Protein AF-A0A961AGK1-F1 (afdb_monomer)

Sequence (236 aa):
MRIVTWTGLSGCRSIIAAWLLCGVAMQAQAAWVVDEARALPAEMEEQFEQELQALRDDTGIGLWVRALTFSDPGSNVRQTTLKARRQLSLDPLAALILVDRSSENIGVSYAPGVWQRYLPADLMRVGNEARRQAQEAGDDLPTRVRTAVTVMDRGLRQLEADRAASAGAPTAPELKIAGILALLLAAVALAGWWAARRWKGNPQHAVMRYFFPDAEVSHRLGAPFGGGVIVESADT

Mean predicted aligned error: 16.2 Å

Solvent-accessible surface area (backbone atoms only — not comparable to full-atom values): 14182 Å² total; per-residue (Å²): 137,82,87,83,76,85,85,82,85,82,76,81,68,61,62,65,56,53,65,72,67,70,73,72,80,76,70,78,73,71,71,44,61,44,66,72,44,73,66,67,54,70,72,55,51,55,51,45,46,54,54,36,49,52,45,20,73,75,66,63,38,43,52,33,40,36,36,31,51,66,73,66,88,93,60,54,55,59,57,53,25,45,53,49,37,61,71,72,44,86,56,48,37,29,35,28,41,29,39,34,70,72,42,88,57,60,20,68,31,72,25,70,46,40,58,72,73,42,60,67,69,57,56,50,48,34,47,51,49,16,39,50,52,21,48,72,55,49,89,49,61,54,57,17,51,51,42,26,49,55,41,38,52,54,40,52,52,48,54,48,52,52,46,60,63,69,67,48,79,79,46,75,69,55,51,50,52,52,49,51,51,51,50,50,52,49,50,51,51,50,51,51,51,51,50,53,57,59,63,69,69,58,74,79,80,74,64,79,80,73,92,64,79,92,70,85,73,79,82,75,91,81,78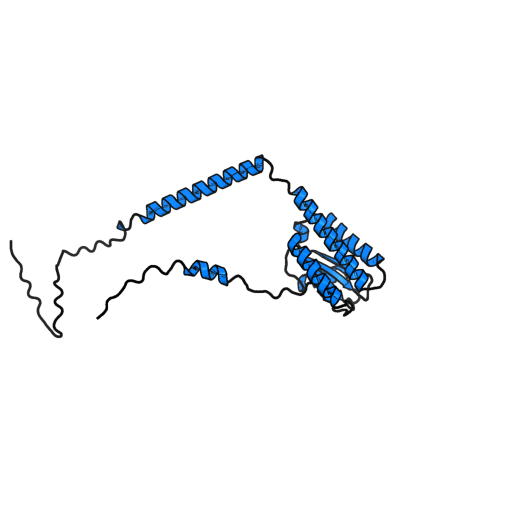,88,83,84,88,84,86,83,84,80,80,83,87,128

Secondary structure (DSSP, 8-state):
----------SSSHHHHHHHHSS-----PPPSEEESS--S-HHHHHHHHHHHHHHHHHHS-EEEEEEES-PPTT--HHHHHHHHHHHH---TTEEEEEEESSSS-EEEEE-HHHHHHS-HHHHHHHHHHHHHHHHHT-S-HHHHHHHHHHHHHHHHHHHHHHHHHHT-SPPHHHHHHHHHHHHHHHHHHHHHHHHHHHHTT-GGGS------------------S-----------

Foldseek 3Di:
DDPDDDPDDDPPPVVVVVVVPVPDPPPPQQQLEAEPLPQADPVLSVVCSVLQVVLCVLQVAREHEYEAADDDPPDDLQVVQQVVQVVNDPDQRYKYWYHYLVDLFIYIDGHPNVCVLAPPVLVCVLQVVLSVQLSVQPNRRNSSRVSSSVSNSVSSSVRSVVSVVVVDDQDPVSVVVVVVVVVVVVVVVVVVVVVVVVVVPCPPVPPPPDPDPPDPPPDDDDDPDDDDDDDDDDDD

Nearest PDB structures (foldseek):
  3ptj-assembly1_A  TM=7.500E-01  e=2.264E-07  Arabidopsis thaliana
  8c7i-assembly1_A-2  TM=7.877E-01  e=9.303E-07  Aequorea victoria
  3pw9-assembly1_A  TM=7.601E-01  e=9.893E-07  Arabidopsis thaliana
  9dm1-assembly1_V  TM=7.274E-01  e=8.776E-05  Mycolicibacterium smegmatis MC2 155
  6hwh-assembly2_O  TM=7.709E-01  e=5.544E-04  Mycolicibacterium smegmatis MC2 155

Structure (mmCIF, N/CA/C/O backbone):
data_AF-A0A961AGK1-F1
#
_entry.id   AF-A0A961AGK1-F1
#
loop_
_atom_site.group_PDB
_atom_site.id
_atom_site.type_symbol
_atom_site.label_atom_id
_atom_site.label_alt_id
_atom_site.label_comp_id
_atom_site.label_asym_id
_atom_site.label_entity_id
_atom_site.label_seq_id
_atom_site.pdbx_PDB_ins_code
_atom_site.Cartn_x
_atom_site.Cartn_y
_atom_site.Cartn_z
_atom_site.occupancy
_atom_site.B_iso_or_equiv
_atom_site.auth_seq_id
_atom_site.auth_comp_id
_atom_site.auth_asym_id
_atom_site.auth_atom_id
_atom_site.pdbx_PDB_model_num
ATOM 1 N N . MET A 1 1 ? 22.350 -67.722 -21.049 1.00 35.69 1 MET A N 1
ATOM 2 C CA . MET A 1 1 ? 23.521 -66.821 -20.962 1.00 35.69 1 MET A CA 1
ATOM 3 C C . MET A 1 1 ? 23.309 -65.693 -21.972 1.00 35.69 1 MET A C 1
ATOM 5 O O . MET A 1 1 ? 23.403 -65.925 -23.162 1.00 35.69 1 MET A O 1
ATOM 9 N N . ARG A 1 2 ? 22.581 -64.657 -21.536 1.00 31.42 2 ARG A N 1
ATOM 10 C CA . ARG A 1 2 ? 23.014 -63.246 -21.441 1.00 31.42 2 ARG A CA 1
ATOM 11 C C . ARG A 1 2 ? 23.272 -62.558 -22.789 1.00 31.42 2 ARG A C 1
ATOM 13 O O . ARG A 1 2 ? 24.408 -62.379 -23.201 1.00 31.42 2 ARG A O 1
ATOM 20 N N . ILE A 1 3 ? 22.181 -62.081 -23.386 1.00 35.88 3 ILE A N 1
ATOM 21 C CA . ILE A 1 3 ? 22.194 -60.919 -24.276 1.00 35.88 3 ILE A CA 1
ATOM 22 C C . ILE A 1 3 ? 22.171 -59.697 -23.350 1.00 35.88 3 ILE A C 1
ATOM 24 O O . ILE A 1 3 ? 21.169 -59.429 -22.691 1.00 35.88 3 ILE A O 1
ATOM 28 N N . VAL A 1 4 ? 23.314 -59.028 -23.216 1.00 36.97 4 VAL A N 1
ATOM 29 C CA . VAL A 1 4 ? 23.449 -57.770 -22.472 1.00 36.97 4 VAL A CA 1
ATOM 30 C C . VAL A 1 4 ? 23.194 -56.639 -23.459 1.00 36.97 4 VAL A C 1
ATOM 32 O O . VAL A 1 4 ? 24.056 -56.283 -24.258 1.00 36.97 4 VAL A O 1
ATOM 35 N N . THR A 1 5 ? 21.981 -56.098 -23.431 1.00 44.38 5 THR A N 1
ATOM 36 C CA . THR A 1 5 ? 21.629 -54.854 -24.115 1.00 44.38 5 THR A CA 1
ATOM 37 C C . THR A 1 5 ? 22.223 -53.678 -23.346 1.00 44.38 5 THR A C 1
ATOM 39 O O . THR A 1 5 ? 21.900 -53.468 -22.177 1.00 44.38 5 THR A O 1
ATOM 42 N N . TRP A 1 6 ? 23.083 -52.904 -24.004 1.00 36.44 6 TRP A N 1
ATOM 43 C CA . TRP A 1 6 ? 23.606 -51.639 -23.496 1.00 36.44 6 TRP A CA 1
ATOM 44 C C . TRP A 1 6 ? 22.481 -50.599 -23.401 1.00 36.44 6 TRP A C 1
ATOM 46 O O . TRP A 1 6 ? 22.107 -49.962 -24.383 1.00 36.44 6 TRP A O 1
ATOM 56 N N . THR A 1 7 ? 21.937 -50.411 -22.202 1.00 40.78 7 THR A N 1
ATOM 57 C CA . THR A 1 7 ? 21.134 -49.239 -21.842 1.00 40.78 7 THR A CA 1
ATOM 58 C C . THR A 1 7 ? 22.077 -48.081 -21.536 1.00 40.78 7 THR A C 1
ATOM 60 O O . THR A 1 7 ? 22.701 -48.050 -20.477 1.00 40.78 7 THR A O 1
ATOM 63 N N . GLY A 1 8 ? 22.200 -47.129 -22.456 1.00 48.41 8 GLY A N 1
ATOM 64 C CA . GLY A 1 8 ? 23.113 -45.998 -22.302 1.00 48.41 8 GLY A CA 1
ATOM 65 C C . GLY A 1 8 ? 22.596 -44.724 -22.950 1.00 48.41 8 GLY A C 1
ATOM 66 O O . GLY A 1 8 ? 23.310 -44.138 -23.749 1.00 48.41 8 GLY A O 1
ATOM 67 N N . LEU A 1 9 ? 21.357 -44.309 -22.659 1.00 46.25 9 LEU A N 1
ATOM 68 C CA . LEU A 1 9 ? 20.834 -42.994 -23.069 1.00 46.25 9 LEU A CA 1
ATOM 69 C C . LEU A 1 9 ? 19.574 -42.596 -22.276 1.00 46.25 9 LEU A C 1
ATOM 71 O O . LEU A 1 9 ? 18.547 -42.236 -22.837 1.00 46.25 9 LEU A O 1
ATOM 75 N N . SER A 1 10 ? 19.658 -42.632 -20.944 1.00 46.66 10 SER A N 1
ATOM 76 C CA . SER A 1 10 ? 18.550 -42.211 -20.061 1.00 46.66 10 SER A CA 1
ATOM 77 C C . SER A 1 10 ? 18.988 -41.236 -18.961 1.00 46.66 10 SER A C 1
ATOM 79 O O . SER A 1 10 ? 18.356 -41.163 -17.916 1.00 46.66 10 SER A O 1
ATOM 81 N N . GLY A 1 11 ? 20.082 -40.492 -19.167 1.00 44.12 11 GLY A N 1
ATOM 82 C CA . GLY A 1 11 ? 20.649 -39.598 -18.142 1.00 44.12 11 GLY A CA 1
ATOM 83 C C . GLY A 1 11 ? 20.236 -38.123 -18.228 1.00 44.12 11 GLY A C 1
ATOM 84 O O . GLY A 1 11 ? 20.262 -37.429 -17.220 1.00 44.12 11 GLY A O 1
ATOM 85 N N . CYS A 1 12 ? 19.826 -37.619 -19.399 1.00 42.53 12 CYS A N 1
ATOM 86 C CA . CYS A 1 12 ? 19.637 -36.168 -19.598 1.00 42.53 12 CYS A CA 1
ATOM 87 C C . CYS A 1 12 ? 18.182 -35.677 -19.557 1.00 42.53 12 CYS A C 1
ATOM 89 O O . CYS A 1 12 ? 17.953 -34.474 -19.642 1.00 42.53 12 CYS A O 1
ATOM 91 N N . ARG A 1 13 ? 17.188 -36.564 -19.423 1.00 41.44 13 ARG A N 1
ATOM 92 C CA . ARG A 1 13 ? 15.772 -36.156 -19.321 1.00 41.44 13 ARG A CA 1
ATOM 93 C C . ARG A 1 13 ? 15.287 -35.973 -17.880 1.00 41.44 13 ARG A C 1
ATOM 95 O O . ARG A 1 13 ? 14.316 -35.258 -17.663 1.00 41.44 13 ARG A O 1
ATOM 102 N N . SER A 1 14 ? 15.992 -36.536 -16.900 1.00 44.62 14 SER A N 1
ATOM 103 C CA . SER A 1 14 ? 15.546 -36.535 -15.499 1.00 44.62 14 SER A CA 1
ATOM 104 C C . SER A 1 14 ? 15.915 -35.270 -14.716 1.00 44.62 14 SER A C 1
ATOM 106 O O . SER A 1 14 ? 15.330 -35.021 -13.670 1.00 44.62 14 SER A O 1
ATOM 108 N N . ILE A 1 15 ? 16.837 -34.436 -15.215 1.00 49.06 15 ILE A N 1
ATOM 109 C CA . ILE A 1 15 ? 17.219 -33.190 -14.524 1.00 49.06 15 ILE A CA 1
ATOM 110 C C . ILE A 1 15 ? 16.186 -32.081 -14.779 1.00 49.06 15 ILE A C 1
ATOM 112 O O . ILE A 1 15 ? 15.891 -31.302 -13.880 1.00 49.06 15 ILE A O 1
ATOM 116 N N . ILE A 1 16 ? 15.558 -32.045 -15.961 1.00 50.09 16 ILE A N 1
ATOM 117 C CA . ILE A 1 16 ? 14.545 -31.023 -16.285 1.00 50.09 16 ILE A CA 1
ATOM 118 C C . ILE A 1 16 ? 13.234 -31.287 -15.520 1.00 50.09 16 ILE A C 1
ATOM 120 O O . ILE A 1 16 ? 12.591 -30.349 -15.058 1.00 50.09 16 ILE A O 1
ATOM 124 N N . ALA A 1 17 ? 12.872 -32.556 -15.297 1.00 45.03 17 ALA A N 1
ATOM 125 C CA . ALA A 1 17 ? 11.685 -32.912 -14.514 1.00 45.03 17 ALA A CA 1
ATOM 126 C C . ALA A 1 17 ? 11.838 -32.607 -13.009 1.00 45.03 17 ALA A C 1
ATOM 128 O O . ALA A 1 17 ? 10.856 -32.263 -12.355 1.00 45.03 17 ALA A O 1
ATOM 129 N N . ALA A 1 18 ? 13.059 -32.666 -12.464 1.00 44.88 18 ALA A N 1
ATOM 130 C CA . ALA A 1 18 ? 13.319 -32.337 -11.060 1.00 44.88 18 ALA A CA 1
ATOM 131 C C . ALA A 1 18 ? 13.193 -30.828 -10.764 1.00 44.88 18 ALA A C 1
ATOM 133 O O . ALA A 1 18 ? 12.766 -30.449 -9.676 1.00 44.88 18 ALA A O 1
ATOM 134 N N . TRP A 1 19 ? 13.484 -29.959 -11.740 1.00 49.50 19 TRP A N 1
ATOM 135 C CA . TRP A 1 19 ? 13.284 -28.510 -11.599 1.00 49.50 19 TRP A CA 1
ATOM 136 C C . TRP A 1 19 ? 11.812 -28.087 -11.679 1.00 49.50 19 TRP A C 1
ATOM 138 O O . TRP A 1 19 ? 11.437 -27.087 -11.075 1.00 49.50 19 TRP A O 1
ATOM 148 N N . LEU A 1 20 ? 10.963 -28.861 -12.361 1.00 47.50 20 LEU A N 1
ATOM 149 C CA . LEU A 1 20 ? 9.528 -28.574 -12.463 1.00 47.50 20 LEU A CA 1
ATOM 150 C C . LEU A 1 20 ? 8.722 -28.997 -11.221 1.00 47.50 20 LEU A C 1
ATOM 152 O O . LEU A 1 20 ? 7.610 -28.514 -11.043 1.00 47.50 20 LEU A O 1
ATOM 156 N N . LEU A 1 21 ? 9.268 -29.853 -10.347 1.00 44.06 21 LEU A N 1
ATOM 157 C CA . LEU A 1 21 ? 8.554 -30.378 -9.169 1.00 44.06 21 LEU A CA 1
ATOM 158 C C . LEU A 1 21 ? 9.030 -29.815 -7.816 1.00 44.06 21 LEU A C 1
ATOM 160 O O . LEU A 1 21 ? 8.317 -29.958 -6.829 1.00 44.06 21 LEU A O 1
ATOM 164 N N . CYS A 1 22 ? 10.172 -29.120 -7.750 1.00 38.78 22 CYS A N 1
ATOM 165 C CA . CYS A 1 22 ? 10.640 -28.461 -6.515 1.00 38.78 22 CYS A CA 1
ATOM 166 C C . CYS A 1 22 ? 10.042 -27.057 -6.270 1.00 38.78 22 CYS A C 1
ATOM 168 O O . CYS A 1 22 ? 10.399 -26.403 -5.294 1.00 38.78 22 CYS A O 1
ATOM 170 N N . GLY A 1 23 ? 9.156 -26.567 -7.143 1.00 45.75 23 GLY A N 1
ATOM 171 C CA . GLY A 1 23 ? 8.719 -25.165 -7.154 1.00 45.75 23 GLY A CA 1
ATOM 172 C C . GLY A 1 23 ? 7.429 -24.826 -6.405 1.00 45.75 23 GLY A C 1
ATOM 173 O O . GLY A 1 23 ? 7.029 -23.669 -6.437 1.00 45.75 23 GLY A O 1
ATOM 174 N N . VAL A 1 24 ? 6.759 -25.780 -5.751 1.00 44.84 24 VAL A N 1
ATOM 175 C CA . VAL A 1 24 ? 5.506 -25.498 -5.025 1.00 44.84 24 VAL A CA 1
ATOM 176 C C . VAL A 1 24 ? 5.649 -25.905 -3.563 1.00 44.84 24 VAL A C 1
ATOM 178 O O . VAL A 1 24 ? 4.910 -26.728 -3.032 1.00 44.84 24 VAL A O 1
ATOM 181 N N . ALA A 1 25 ? 6.617 -25.297 -2.877 1.00 41.56 25 ALA A N 1
ATOM 182 C CA . ALA A 1 25 ? 6.433 -25.048 -1.456 1.00 41.56 25 ALA A CA 1
ATOM 183 C C . ALA A 1 25 ? 5.317 -24.004 -1.360 1.00 41.56 25 ALA A C 1
ATOM 185 O O . ALA A 1 25 ? 5.563 -22.802 -1.433 1.00 41.56 25 ALA A O 1
ATOM 186 N N . MET A 1 26 ? 4.078 -24.484 -1.292 1.00 40.34 26 MET A N 1
ATOM 187 C CA . MET A 1 26 ? 2.897 -23.682 -1.010 1.00 40.34 26 MET A CA 1
ATOM 188 C C . MET A 1 26 ? 3.058 -23.183 0.430 1.00 40.34 26 MET A C 1
ATOM 190 O O . MET A 1 26 ? 2.564 -23.788 1.378 1.00 40.34 26 MET A O 1
ATOM 194 N N . GLN A 1 27 ? 3.867 -22.136 0.617 1.00 43.34 27 GLN A N 1
ATOM 195 C CA . GLN A 1 27 ? 3.838 -21.352 1.840 1.00 43.34 27 GLN A CA 1
ATOM 196 C C . GLN A 1 27 ? 2.390 -20.912 1.982 1.00 43.34 27 GLN A C 1
ATOM 198 O O . GLN A 1 27 ? 1.892 -20.176 1.131 1.00 43.34 27 GLN A O 1
ATOM 203 N N . ALA A 1 28 ? 1.710 -21.423 3.010 1.00 45.41 28 ALA A N 1
ATOM 204 C CA . ALA A 1 28 ? 0.408 -20.920 3.401 1.00 45.41 28 ALA A CA 1
ATOM 205 C C . ALA A 1 28 ? 0.556 -19.402 3.531 1.00 45.41 28 ALA A C 1
ATOM 207 O O . ALA A 1 28 ? 1.307 -18.914 4.379 1.00 45.41 28 ALA A O 1
ATOM 208 N N . GLN A 1 29 ? -0.051 -18.672 2.597 1.00 55.97 29 GLN A N 1
ATOM 209 C CA . GLN A 1 29 ? -0.024 -17.223 2.597 1.00 55.97 29 GLN A CA 1
ATOM 210 C C . GLN A 1 29 ? -0.659 -16.794 3.918 1.00 55.97 29 GLN A C 1
ATOM 212 O O . GLN A 1 29 ? -1.769 -17.221 4.229 1.00 55.97 29 GLN A O 1
ATOM 217 N N . ALA A 1 30 ? 0.068 -16.033 4.737 1.00 65.94 30 ALA A N 1
ATOM 218 C CA . ALA A 1 30 ? -0.529 -15.448 5.927 1.00 65.94 30 ALA A CA 1
ATOM 219 C C . ALA A 1 30 ? -1.735 -14.607 5.487 1.00 65.94 30 ALA A C 1
ATOM 221 O O . ALA A 1 30 ? -1.617 -13.867 4.506 1.00 65.94 30 ALA A O 1
ATOM 222 N N . ALA A 1 31 ? -2.864 -14.748 6.187 1.00 82.25 31 ALA A N 1
ATOM 223 C CA . ALA A 1 31 ? -4.086 -14.014 5.880 1.00 82.25 31 ALA A CA 1
ATOM 224 C C . ALA A 1 31 ? -3.789 -12.512 5.750 1.00 82.25 31 ALA A C 1
ATOM 226 O O . ALA A 1 31 ? -3.038 -11.936 6.549 1.00 82.25 31 ALA A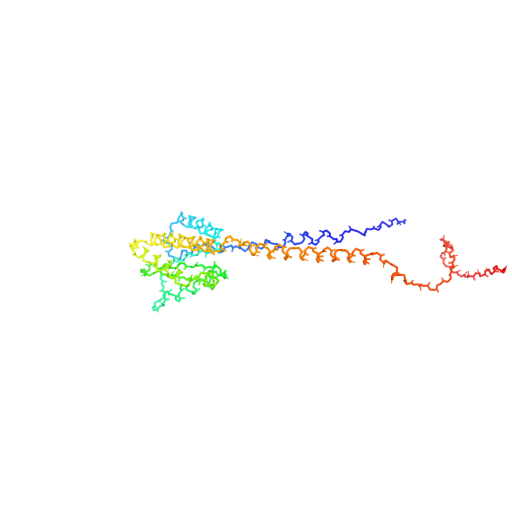 O 1
ATOM 227 N N . TRP A 1 32 ? -4.351 -11.886 4.715 1.00 88.25 32 TRP A N 1
ATOM 228 C CA . TRP A 1 32 ? -4.154 -10.462 4.438 1.00 88.25 32 TRP A CA 1
ATOM 229 C C . TRP A 1 32 ? -4.765 -9.581 5.531 1.00 88.25 32 TRP A C 1
ATOM 231 O O . TRP A 1 32 ? -4.269 -8.484 5.798 1.00 88.25 32 TRP A O 1
ATOM 241 N N . VAL A 1 33 ? -5.800 -10.093 6.198 1.00 92.12 33 VAL A N 1
ATOM 242 C CA . VAL A 1 33 ? -6.519 -9.435 7.286 1.00 92.12 33 VAL A CA 1
ATOM 243 C C . VAL A 1 33 ? -6.326 -10.221 8.578 1.00 92.12 33 VAL A C 1
ATOM 245 O O . VAL A 1 33 ? -6.468 -11.440 8.615 1.00 92.12 33 VAL A O 1
ATOM 248 N N . VAL A 1 34 ? -5.996 -9.511 9.653 1.00 92.25 34 VAL A N 1
ATOM 249 C CA . VAL A 1 34 ? -5.909 -10.058 11.008 1.00 92.25 34 VAL A CA 1
ATOM 250 C C . VAL A 1 34 ? -6.770 -9.202 11.928 1.00 92.25 34 VAL A C 1
ATOM 252 O O . VAL A 1 34 ? -6.352 -8.119 12.350 1.00 92.25 34 VAL A O 1
ATOM 255 N N . ASP A 1 35 ? -7.975 -9.680 12.232 1.00 92.06 35 ASP A N 1
ATOM 256 C CA . ASP A 1 35 ? -8.898 -9.013 13.149 1.00 92.06 35 ASP A CA 1
ATOM 257 C C . ASP A 1 35 ? -8.815 -9.584 14.572 1.00 92.06 35 ASP A C 1
ATOM 259 O O . ASP A 1 35 ? -9.498 -10.536 14.951 1.00 92.06 35 ASP A O 1
ATOM 263 N N . GLU A 1 36 ? -7.971 -8.974 15.403 1.00 90.50 36 GLU A N 1
ATOM 264 C CA . GLU A 1 36 ? -7.917 -9.285 16.836 1.00 90.50 36 GLU A CA 1
ATOM 265 C C . GLU A 1 36 ? -9.057 -8.610 17.610 1.00 90.50 36 GLU A C 1
ATOM 267 O O . GLU A 1 36 ? -9.431 -9.086 18.686 1.00 90.50 36 GLU A O 1
ATOM 272 N N . ALA A 1 37 ? -9.635 -7.538 17.058 1.00 87.50 37 ALA A N 1
ATOM 273 C CA . ALA A 1 37 ? -10.752 -6.810 17.652 1.00 87.50 37 ALA A CA 1
ATOM 274 C C . ALA A 1 37 ? -12.093 -7.547 17.520 1.00 87.50 37 ALA A C 1
ATOM 276 O O . ALA A 1 37 ? -13.030 -7.207 18.255 1.00 87.50 37 ALA A O 1
ATOM 277 N N . ARG A 1 38 ? -12.177 -8.537 16.617 1.00 89.69 38 ARG A N 1
ATOM 278 C CA . ARG A 1 38 ? -13.404 -9.263 16.239 1.00 89.69 38 ARG A CA 1
ATOM 279 C C . ARG A 1 38 ? -14.552 -8.304 15.936 1.00 89.69 38 ARG A C 1
ATOM 281 O O . ARG A 1 38 ? -15.677 -8.479 16.409 1.00 89.69 38 ARG A O 1
ATOM 288 N N . ALA A 1 39 ? -14.217 -7.230 15.241 1.00 87.81 39 ALA A N 1
ATOM 289 C CA . ALA A 1 39 ? -15.120 -6.146 14.904 1.00 87.81 39 ALA A CA 1
ATOM 290 C C . ALA A 1 39 ? -15.476 -6.135 13.416 1.00 87.81 39 ALA A C 1
ATOM 292 O O . ALA A 1 39 ? -16.470 -5.512 13.049 1.00 87.81 39 ALA A O 1
ATOM 293 N N . LEU A 1 40 ? -14.690 -6.804 12.571 1.00 90.38 40 LEU A N 1
ATOM 294 C CA . LEU A 1 40 ? -14.946 -6.928 11.148 1.00 90.38 40 LEU A CA 1
ATOM 295 C C . LEU A 1 40 ? -15.920 -8.092 10.901 1.00 90.38 40 LEU A C 1
ATOM 297 O O . LEU A 1 40 ? -15.723 -9.192 11.420 1.00 90.38 40 LEU A O 1
ATOM 301 N N . PRO A 1 41 ? -16.999 -7.878 10.131 1.00 92.38 41 PRO A N 1
ATOM 302 C CA . PRO A 1 41 ? -17.856 -8.973 9.703 1.00 92.38 41 PRO A CA 1
ATOM 303 C C . PRO A 1 41 ? -17.112 -9.860 8.695 1.00 92.38 41 PRO A C 1
ATOM 305 O O . PRO A 1 41 ? -16.362 -9.354 7.863 1.00 92.38 41 PRO A O 1
ATOM 308 N N . ALA A 1 42 ? -17.375 -11.169 8.717 1.00 90.69 42 ALA A N 1
ATOM 309 C CA . ALA A 1 42 ? -16.701 -12.144 7.849 1.00 90.69 42 ALA A CA 1
ATOM 310 C C . ALA A 1 42 ? -16.816 -11.806 6.347 1.00 90.69 42 ALA A C 1
ATOM 312 O O . ALA A 1 42 ? -15.862 -11.972 5.596 1.00 90.69 42 ALA A O 1
ATOM 313 N N . GLU A 1 43 ? -17.955 -11.252 5.920 1.00 92.12 43 GLU A N 1
ATOM 314 C CA . GLU A 1 43 ? -18.163 -10.790 4.539 1.00 92.12 43 GLU A CA 1
ATOM 315 C C . GLU A 1 43 ? -17.167 -9.693 4.128 1.00 92.12 43 GLU A C 1
ATOM 317 O O . GLU A 1 43 ? -16.745 -9.623 2.977 1.00 92.12 43 GLU A O 1
ATOM 322 N N . MET A 1 44 ? -16.779 -8.826 5.067 1.00 92.88 44 MET A N 1
ATOM 323 C CA . MET A 1 44 ? -15.803 -7.766 4.822 1.00 92.88 44 MET A CA 1
ATOM 324 C C . MET A 1 44 ? -14.377 -8.321 4.787 1.00 92.88 44 MET A C 1
ATOM 326 O O . MET A 1 44 ? -13.577 -7.855 3.980 1.00 92.88 44 MET A O 1
ATOM 330 N N . GLU A 1 45 ? -14.061 -9.313 5.622 1.00 92.19 45 GLU A N 1
ATOM 331 C CA . GLU A 1 45 ? -12.766 -10.001 5.570 1.00 92.19 45 GLU A CA 1
ATOM 332 C C . GLU A 1 45 ? -12.562 -10.682 4.213 1.00 92.19 45 GLU A C 1
ATOM 334 O O . GLU A 1 45 ? -11.531 -10.466 3.582 1.00 92.19 45 GLU A O 1
ATOM 339 N N . GLU A 1 46 ? -13.569 -11.403 3.710 1.00 91.44 46 GLU A N 1
ATOM 340 C CA . GLU A 1 46 ? -13.510 -12.054 2.395 1.00 91.44 46 GLU A CA 1
ATOM 341 C C . GLU A 1 46 ? -13.365 -11.035 1.252 1.00 91.44 46 GLU A C 1
ATOM 343 O O . GLU A 1 46 ? -12.544 -11.218 0.349 1.00 91.44 46 GLU A O 1
ATOM 348 N N . GLN A 1 47 ? -14.108 -9.921 1.307 1.00 92.88 47 GLN A N 1
ATOM 349 C CA . GLN A 1 47 ? -13.955 -8.826 0.341 1.00 92.88 47 GLN A CA 1
ATOM 350 C C . GLN A 1 47 ? -12.538 -8.252 0.363 1.00 92.88 47 GLN A C 1
ATOM 352 O O . GLN A 1 47 ? -11.940 -8.050 -0.694 1.00 92.88 47 GLN A O 1
ATOM 357 N N . PHE A 1 48 ? -11.979 -8.013 1.549 1.00 94.19 48 PHE A N 1
ATOM 358 C CA . PHE A 1 48 ? -10.617 -7.511 1.668 1.00 94.19 48 PHE A CA 1
ATOM 359 C C . PHE A 1 48 ? -9.588 -8.514 1.175 1.00 94.19 48 PHE A C 1
ATOM 361 O O . PHE A 1 48 ? -8.649 -8.108 0.502 1.00 94.19 48 PHE A O 1
ATOM 368 N N . GLU A 1 49 ? -9.739 -9.807 1.444 1.00 92.88 49 GLU A N 1
ATOM 369 C CA . GLU A 1 49 ? -8.809 -10.799 0.904 1.00 92.88 49 GLU A CA 1
ATOM 370 C C . GLU A 1 49 ? -8.754 -10.747 -0.627 1.00 92.88 49 GLU A C 1
ATOM 372 O O . GLU A 1 49 ? -7.662 -10.752 -1.196 1.00 92.88 49 GLU A O 1
ATOM 377 N N . GLN A 1 50 ? -9.905 -10.607 -1.290 1.00 93.25 50 GLN A N 1
ATOM 378 C CA . GLN A 1 50 ? -9.974 -10.472 -2.748 1.00 93.25 50 GLN A CA 1
ATOM 379 C C . GLN A 1 50 ? -9.374 -9.147 -3.243 1.00 93.25 50 GLN A C 1
ATOM 381 O O . GLN A 1 50 ? -8.557 -9.148 -4.165 1.00 93.25 50 GLN A O 1
ATOM 386 N N . GLU A 1 51 ? -9.742 -8.018 -2.628 1.00 94.12 51 GLU A N 1
ATOM 387 C CA . GLU A 1 51 ? -9.246 -6.686 -3.006 1.00 94.12 51 GLU A CA 1
ATOM 388 C C . GLU A 1 51 ? -7.722 -6.568 -2.814 1.00 94.12 51 GLU A C 1
ATOM 390 O O . GLU A 1 51 ? -7.012 -6.073 -3.692 1.00 94.12 51 GLU A O 1
ATOM 395 N N . LEU A 1 52 ? -7.200 -7.061 -1.687 1.00 94.88 52 LEU A N 1
ATOM 396 C CA . LEU A 1 52 ? -5.778 -6.993 -1.338 1.00 94.88 52 LEU A CA 1
ATOM 397 C C . LEU A 1 52 ? -4.939 -7.955 -2.186 1.00 94.88 52 LEU A C 1
ATOM 399 O O . LEU A 1 52 ? -3.815 -7.614 -2.567 1.00 94.88 52 LEU A O 1
ATOM 403 N N . GLN A 1 53 ? -5.491 -9.120 -2.537 1.00 94.25 53 GLN A N 1
ATOM 404 C CA . GLN A 1 53 ? -4.864 -10.020 -3.499 1.00 94.25 53 GLN A CA 1
ATOM 405 C C . GLN A 1 53 ? -4.785 -9.368 -4.885 1.00 94.25 53 GLN A C 1
ATOM 407 O O . GLN A 1 53 ? -3.707 -9.337 -5.475 1.00 94.25 53 GLN A O 1
ATOM 412 N N . ALA A 1 54 ? -5.876 -8.767 -5.368 1.00 94.38 54 ALA A N 1
ATOM 413 C CA . ALA A 1 54 ? -5.884 -8.062 -6.650 1.00 94.38 54 ALA A CA 1
ATOM 414 C C . ALA A 1 54 ? -4.895 -6.884 -6.667 1.00 94.38 54 ALA A C 1
ATOM 416 O O . ALA A 1 54 ? -4.169 -6.688 -7.640 1.00 94.38 54 ALA A O 1
ATOM 417 N N . LEU A 1 55 ? -4.803 -6.117 -5.574 1.00 95.38 55 LEU A N 1
ATOM 418 C CA . LEU A 1 55 ? -3.798 -5.059 -5.430 1.00 95.38 55 LEU A CA 1
ATOM 419 C C . LEU A 1 55 ? -2.373 -5.604 -5.555 1.00 95.38 55 LEU A C 1
ATOM 421 O O . LEU A 1 55 ? -1.529 -4.982 -6.214 1.00 95.38 55 LEU A O 1
ATOM 425 N N . ARG A 1 56 ? -2.093 -6.752 -4.930 1.00 94.69 56 ARG A N 1
ATOM 426 C CA . ARG A 1 56 ? -0.786 -7.397 -5.041 1.00 94.69 56 ARG A CA 1
ATOM 427 C C . ARG A 1 56 ? -0.507 -7.842 -6.466 1.00 94.69 56 ARG A C 1
ATOM 429 O O . ARG A 1 56 ? 0.606 -7.623 -6.933 1.00 94.69 56 ARG A O 1
ATOM 436 N N . ASP A 1 57 ? -1.478 -8.439 -7.138 1.00 94.31 57 ASP A N 1
ATOM 437 C CA . ASP A 1 57 ? -1.301 -8.922 -8.505 1.00 94.31 57 ASP A CA 1
ATOM 438 C C . ASP A 1 57 ? -1.037 -7.754 -9.474 1.00 94.31 57 ASP A C 1
ATOM 440 O O . ASP A 1 57 ? -0.163 -7.853 -10.335 1.00 94.31 57 ASP A O 1
ATOM 444 N N . ASP A 1 58 ? -1.697 -6.611 -9.265 1.00 93.12 58 ASP A N 1
ATOM 445 C CA . ASP A 1 58 ? -1.559 -5.430 -10.123 1.00 93.12 58 ASP A CA 1
ATOM 446 C C . ASP A 1 58 ? -0.284 -4.613 -9.851 1.00 93.12 58 ASP A C 1
ATOM 448 O O . ASP A 1 58 ? 0.340 -4.093 -10.776 1.00 93.12 58 ASP A O 1
ATOM 452 N N . THR A 1 59 ? 0.115 -4.462 -8.583 1.00 94.12 59 THR A N 1
ATOM 453 C CA . THR A 1 59 ? 1.221 -3.558 -8.192 1.00 94.12 59 THR A CA 1
ATOM 454 C C . THR A 1 59 ? 2.485 -4.287 -7.730 1.00 94.12 59 THR A C 1
ATOM 456 O O . THR A 1 59 ? 3.575 -3.707 -7.648 1.00 94.12 59 THR A O 1
ATOM 459 N N . GLY A 1 60 ? 2.368 -5.568 -7.392 1.00 93.88 60 GLY A N 1
ATOM 460 C CA . GLY A 1 60 ? 3.389 -6.348 -6.698 1.00 93.88 60 GLY A CA 1
ATOM 461 C C . GLY A 1 60 ? 3.544 -6.001 -5.214 1.00 93.88 60 GLY A C 1
ATOM 462 O O . GLY A 1 60 ? 4.474 -6.505 -4.587 1.00 93.88 60 GLY A O 1
ATOM 463 N N . ILE A 1 61 ? 2.702 -5.128 -4.644 1.00 94.69 61 ILE A N 1
ATOM 464 C CA . ILE A 1 61 ? 2.750 -4.754 -3.223 1.00 94.69 61 ILE A CA 1
ATOM 465 C C . ILE A 1 61 ? 1.695 -5.544 -2.455 1.00 94.69 61 ILE A C 1
ATOM 467 O O . ILE A 1 61 ? 0.508 -5.429 -2.738 1.00 94.69 61 ILE A O 1
ATOM 471 N N . GLY A 1 62 ? 2.114 -6.285 -1.432 1.00 95.12 62 GLY A N 1
ATOM 472 C CA . GLY A 1 62 ? 1.177 -6.852 -0.468 1.00 95.12 62 GLY A CA 1
ATOM 473 C C . GLY A 1 62 ? 0.714 -5.784 0.523 1.00 95.12 62 GLY A C 1
ATOM 474 O O . GLY A 1 62 ? 1.544 -5.127 1.159 1.00 95.12 62 GLY A O 1
ATOM 475 N N . LEU A 1 63 ? -0.594 -5.605 0.674 1.00 96.12 63 LEU A N 1
ATOM 476 C CA . LEU A 1 63 ? -1.175 -4.751 1.706 1.00 96.12 63 LEU A CA 1
ATOM 477 C C . LEU A 1 63 ? -1.842 -5.638 2.757 1.00 96.12 63 LEU A C 1
ATOM 479 O O . LEU A 1 63 ? -2.721 -6.428 2.443 1.00 96.12 63 LEU A O 1
ATOM 483 N N . TRP A 1 64 ? -1.404 -5.502 4.004 1.00 95.25 64 TRP A N 1
ATOM 484 C CA . TRP A 1 64 ? -1.965 -6.202 5.152 1.00 95.25 64 TRP A CA 1
ATOM 485 C C . TRP A 1 64 ? -2.795 -5.249 6.006 1.00 95.25 64 TRP A C 1
ATOM 487 O O . TRP A 1 64 ? -2.484 -4.057 6.121 1.00 95.25 64 TRP A O 1
ATOM 497 N N . VAL A 1 65 ? -3.805 -5.796 6.672 1.00 95.00 65 VAL A N 1
ATOM 498 C CA . VAL A 1 65 ? -4.671 -5.080 7.608 1.00 95.00 65 VAL A CA 1
ATOM 499 C C . VAL A 1 65 ? -4.633 -5.789 8.951 1.00 95.00 65 VAL A C 1
ATOM 501 O O . VAL A 1 65 ? -4.825 -6.999 9.028 1.00 95.00 65 VAL A O 1
ATOM 504 N N . ARG A 1 66 ? -4.397 -5.037 10.026 1.00 94.31 66 ARG A N 1
ATOM 505 C CA . ARG A 1 66 ? -4.501 -5.546 11.394 1.00 94.31 66 ARG A CA 1
ATOM 506 C C . ARG A 1 66 ? -5.405 -4.649 12.224 1.00 94.31 66 ARG A C 1
ATOM 508 O O . ARG A 1 66 ? -5.086 -3.475 12.417 1.00 94.31 66 ARG A O 1
ATOM 515 N N . ALA A 1 67 ? -6.494 -5.209 12.733 1.00 92.94 67 ALA A N 1
ATOM 516 C CA . ALA A 1 67 ? -7.372 -4.542 13.685 1.00 92.94 67 ALA A CA 1
ATOM 517 C C . ALA A 1 67 ? -7.059 -5.044 15.100 1.00 92.94 67 ALA A C 1
ATOM 519 O O . ALA A 1 67 ? -7.065 -6.247 15.349 1.00 92.94 67 ALA A O 1
ATOM 520 N N . LEU A 1 68 ? -6.741 -4.131 16.018 1.00 91.19 68 LEU A N 1
ATOM 521 C CA . LEU A 1 68 ? -6.410 -4.430 17.412 1.00 91.19 68 LEU A CA 1
ATOM 522 C C . LEU A 1 68 ? -7.530 -3.980 18.346 1.00 91.19 68 LEU A C 1
ATOM 524 O O . LEU A 1 68 ? -8.120 -2.920 18.150 1.00 91.19 68 LEU A O 1
ATOM 528 N N . THR A 1 69 ? -7.774 -4.743 19.410 1.00 86.81 69 THR A N 1
ATOM 529 C CA . THR A 1 69 ? -8.706 -4.337 20.474 1.00 86.81 69 THR A CA 1
ATOM 530 C C . THR A 1 69 ? -8.133 -3.203 21.320 1.00 86.81 69 THR A C 1
ATOM 532 O O . THR A 1 69 ? -8.835 -2.240 21.612 1.00 86.81 69 THR A O 1
ATOM 535 N N . PHE A 1 70 ? -6.864 -3.335 21.715 1.00 82.56 70 PHE A N 1
ATOM 536 C CA . PHE A 1 70 ? -6.142 -2.375 22.542 1.00 82.56 70 PHE A CA 1
ATOM 537 C C . PHE A 1 70 ? -4.675 -2.344 22.126 1.00 82.56 70 PHE A C 1
ATOM 539 O O . PHE A 1 70 ? -4.051 -3.396 21.961 1.00 82.56 70 PHE A O 1
ATOM 546 N N . SER A 1 71 ? -4.115 -1.146 21.982 1.00 81.75 71 SER A N 1
ATOM 547 C CA . SER A 1 71 ? -2.667 -0.966 21.918 1.00 81.75 71 SER A CA 1
ATOM 548 C C . SER A 1 71 ? -2.062 -0.870 23.322 1.00 81.75 71 SER A C 1
ATOM 550 O O . SER A 1 71 ? -2.729 -0.486 24.284 1.00 81.75 71 SER A O 1
ATOM 552 N N . ASP A 1 72 ? -0.783 -1.234 23.450 1.00 81.56 72 ASP A N 1
ATOM 553 C CA . ASP A 1 72 ? -0.069 -1.135 24.724 1.00 81.56 72 ASP A CA 1
ATOM 554 C C . ASP A 1 72 ? -0.076 0.328 25.226 1.00 81.56 72 ASP A C 1
ATOM 556 O O . ASP A 1 72 ? 0.256 1.238 24.448 1.00 81.56 72 ASP A O 1
ATOM 560 N N . PRO A 1 73 ? -0.401 0.592 26.509 1.00 73.69 73 PRO A N 1
ATOM 561 C CA . PRO A 1 73 ? -0.432 1.946 27.056 1.00 73.69 73 PRO A CA 1
ATOM 562 C C . PRO A 1 73 ? 0.921 2.649 26.898 1.00 73.69 73 PRO A C 1
ATOM 564 O O . PRO A 1 73 ? 1.963 2.108 27.266 1.00 73.69 73 PRO A O 1
ATOM 567 N N . GLY A 1 74 ? 0.919 3.863 26.341 1.00 77.00 74 GLY A N 1
ATOM 568 C CA . GLY A 1 74 ? 2.143 4.634 26.087 1.0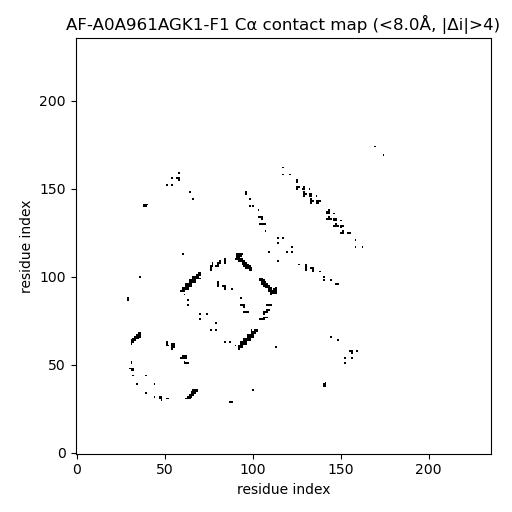0 77.00 74 GLY A CA 1
ATOM 569 C C . GLY A 1 74 ? 2.964 4.161 24.880 1.00 77.00 74 GLY A C 1
ATOM 570 O O . GLY A 1 74 ? 4.018 4.738 24.601 1.00 77.00 74 GLY A O 1
ATOM 571 N N . SER A 1 75 ? 2.499 3.150 24.136 1.00 80.69 75 SER A N 1
ATOM 572 C CA . SER A 1 75 ? 3.156 2.729 22.900 1.00 80.69 75 SER A CA 1
ATOM 573 C C . SER A 1 75 ? 2.921 3.730 21.769 1.00 80.69 75 SER A C 1
ATOM 575 O O . SER A 1 75 ? 1.836 4.280 21.577 1.00 80.69 75 SER A O 1
ATOM 577 N N . ASN A 1 76 ? 3.968 3.987 20.986 1.00 87.31 76 ASN A N 1
ATOM 578 C CA . ASN A 1 76 ? 3.848 4.813 19.795 1.00 87.31 76 ASN A CA 1
ATOM 579 C C . ASN A 1 76 ? 3.238 3.973 18.665 1.00 87.31 76 ASN A C 1
ATOM 581 O O . ASN A 1 76 ? 3.870 3.023 18.201 1.00 87.31 76 ASN A O 1
ATOM 585 N N . VAL A 1 77 ? 2.064 4.373 18.163 1.00 88.31 77 VAL A N 1
ATOM 586 C CA . VAL A 1 77 ? 1.340 3.710 17.058 1.00 88.31 77 VAL A CA 1
ATOM 587 C C . VAL A 1 77 ? 2.260 3.379 15.879 1.00 88.31 77 VAL A C 1
ATOM 589 O O . VAL A 1 77 ? 2.176 2.293 15.306 1.00 88.31 77 VAL A O 1
ATOM 592 N N . ARG A 1 78 ? 3.214 4.258 15.546 1.00 88.19 78 ARG A N 1
ATOM 593 C CA . ARG A 1 78 ? 4.186 4.022 14.468 1.00 88.19 78 ARG A CA 1
ATOM 594 C C . ARG A 1 78 ? 5.120 2.845 14.765 1.00 88.19 78 ARG A C 1
ATOM 596 O O . ARG A 1 78 ? 5.403 2.052 13.868 1.00 88.19 78 ARG A O 1
ATOM 603 N N . GLN A 1 79 ? 5.603 2.729 16.001 1.00 90.31 79 GLN A N 1
ATOM 604 C CA . GLN A 1 79 ? 6.459 1.617 16.427 1.00 90.31 79 GLN A CA 1
ATOM 605 C C . GLN A 1 79 ? 5.670 0.308 16.479 1.00 90.31 79 GLN A C 1
ATOM 607 O O . GLN A 1 79 ? 6.150 -0.705 15.967 1.00 90.31 79 GLN A O 1
ATOM 612 N N . THR A 1 80 ? 4.447 0.342 17.013 1.00 91.81 80 THR A N 1
ATOM 613 C CA . THR A 1 80 ? 3.544 -0.817 17.068 1.00 91.81 80 THR A CA 1
ATOM 614 C C . THR A 1 80 ? 3.227 -1.329 15.664 1.00 91.81 80 THR A C 1
ATOM 616 O O . THR A 1 80 ? 3.379 -2.518 15.392 1.00 91.81 80 THR A O 1
ATOM 619 N N . THR A 1 81 ? 2.922 -0.430 14.727 1.00 92.44 81 THR A N 1
ATOM 620 C CA . THR A 1 81 ? 2.662 -0.781 13.320 1.00 92.44 81 THR A CA 1
ATOM 621 C C . THR A 1 81 ? 3.898 -1.356 12.639 1.00 92.44 81 THR A C 1
ATOM 623 O O . THR A 1 81 ? 3.817 -2.370 11.952 1.00 92.44 81 THR A O 1
ATOM 626 N N . LEU A 1 82 ? 5.078 -0.763 12.853 1.00 92.62 82 LEU A N 1
ATOM 627 C CA . LEU A 1 82 ? 6.323 -1.295 12.297 1.00 92.62 82 LEU A CA 1
ATOM 628 C C . LEU A 1 82 ? 6.623 -2.709 12.818 1.00 92.62 82 LEU A C 1
ATOM 630 O O . LEU A 1 82 ? 7.044 -3.571 12.042 1.00 92.62 82 LEU A O 1
ATOM 634 N N . LYS A 1 83 ? 6.417 -2.944 14.119 1.00 92.50 83 LYS A N 1
ATOM 635 C CA . LYS A 1 83 ? 6.593 -4.257 14.748 1.00 92.50 83 LYS A CA 1
ATOM 636 C C . LYS A 1 83 ? 5.598 -5.268 14.178 1.00 92.50 83 LYS A C 1
ATOM 638 O O . LYS A 1 83 ? 6.025 -6.337 13.752 1.00 92.50 83 LYS A O 1
ATOM 643 N N . ALA A 1 84 ? 4.319 -4.905 14.094 1.00 92.00 84 ALA A N 1
ATOM 644 C CA . ALA A 1 84 ? 3.273 -5.751 13.528 1.00 92.00 84 ALA A CA 1
ATOM 645 C C . ALA A 1 84 ? 3.561 -6.118 12.065 1.00 92.00 84 ALA A C 1
ATOM 647 O O . ALA A 1 84 ? 3.456 -7.286 11.700 1.00 92.00 8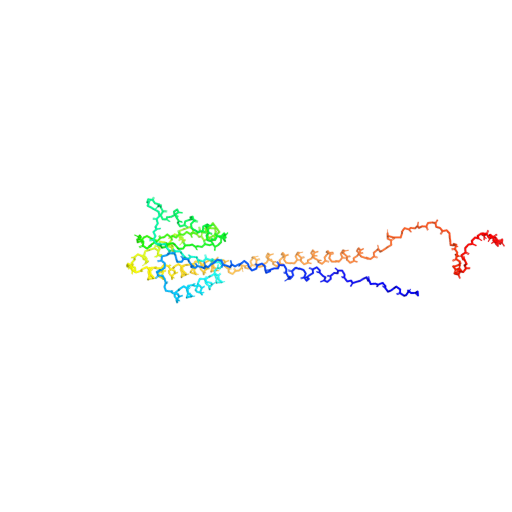4 ALA A O 1
ATOM 648 N N . ARG A 1 85 ? 4.022 -5.166 11.240 1.00 93.88 85 ARG A N 1
ATOM 649 C CA . ARG A 1 85 ? 4.359 -5.438 9.832 1.00 93.88 85 ARG A CA 1
ATOM 650 C C . ARG A 1 85 ? 5.455 -6.491 9.725 1.00 93.88 85 ARG A C 1
ATOM 652 O O . ARG A 1 85 ? 5.331 -7.411 8.931 1.00 93.88 85 ARG A O 1
ATOM 659 N N . ARG A 1 86 ? 6.511 -6.368 10.537 1.00 92.00 86 ARG A N 1
ATOM 660 C CA . ARG A 1 86 ? 7.630 -7.328 10.563 1.00 92.00 86 ARG A CA 1
ATOM 661 C C . ARG A 1 86 ? 7.215 -8.723 11.036 1.00 92.00 86 ARG A C 1
ATOM 663 O O . ARG A 1 86 ? 7.885 -9.682 10.681 1.00 92.00 86 ARG A O 1
ATOM 670 N N . GLN A 1 87 ? 6.166 -8.823 11.851 1.00 90.50 87 GLN A N 1
ATOM 671 C CA . GLN A 1 87 ? 5.622 -10.104 12.308 1.00 90.50 87 GLN A CA 1
ATOM 672 C C . GLN A 1 87 ? 4.747 -10.768 11.240 1.00 90.50 87 GLN A C 1
ATOM 674 O O . GLN A 1 87 ? 4.820 -11.980 11.080 1.00 90.50 87 GLN A O 1
ATOM 679 N N . LEU A 1 88 ? 3.936 -9.982 10.525 1.00 86.19 88 LEU A N 1
ATOM 680 C CA . LEU A 1 88 ? 2.990 -10.493 9.529 1.00 86.19 88 LEU A CA 1
ATOM 681 C C . LEU A 1 88 ? 3.641 -10.792 8.180 1.00 86.19 88 LEU A C 1
ATOM 683 O O . LEU A 1 88 ? 3.259 -11.747 7.513 1.00 86.19 88 LEU A O 1
ATOM 687 N N . SER A 1 89 ? 4.617 -9.980 7.772 1.00 84.50 89 SER A N 1
ATOM 688 C CA . SER A 1 89 ? 5.229 -10.103 6.457 1.00 84.50 89 SER A CA 1
ATOM 689 C C . SER A 1 89 ? 6.730 -9.840 6.478 1.00 84.50 89 SER A C 1
ATOM 691 O O . SER A 1 89 ? 7.218 -8.804 6.945 1.00 84.50 89 SER A O 1
ATOM 693 N N . LEU A 1 90 ? 7.457 -10.795 5.901 1.00 86.12 90 LEU A N 1
ATOM 694 C CA . LEU A 1 90 ? 8.869 -10.667 5.548 1.00 86.12 90 LEU A CA 1
ATOM 695 C C . LEU A 1 90 ? 9.059 -10.199 4.096 1.00 86.12 90 LEU A C 1
ATOM 697 O O . LEU A 1 90 ? 10.198 -10.037 3.662 1.00 86.12 90 LEU A O 1
ATOM 701 N N . ASP A 1 91 ? 7.969 -9.971 3.355 1.00 89.00 91 ASP A N 1
ATOM 702 C CA . ASP A 1 91 ? 8.024 -9.523 1.965 1.00 89.00 91 ASP A CA 1
ATOM 703 C C . ASP A 1 91 ? 8.661 -8.115 1.894 1.00 89.00 91 ASP A C 1
ATOM 705 O O . ASP A 1 91 ? 8.254 -7.201 2.632 1.00 89.00 91 ASP A O 1
ATOM 709 N N . PRO A 1 92 ? 9.691 -7.905 1.048 1.00 90.94 92 PRO A N 1
ATOM 710 C CA . PRO A 1 92 ? 10.291 -6.588 0.854 1.00 90.94 92 PRO A CA 1
ATOM 711 C C . PRO A 1 92 ? 9.306 -5.553 0.290 1.00 90.94 92 PRO A C 1
ATOM 713 O O . PRO A 1 92 ? 9.513 -4.356 0.516 1.00 90.94 92 PRO A O 1
ATOM 716 N N . LEU A 1 93 ? 8.244 -5.981 -0.398 1.00 94.19 93 LEU A N 1
ATOM 717 C CA . LEU A 1 93 ? 7.198 -5.136 -0.975 1.00 94.19 93 LEU A CA 1
ATOM 718 C C . LEU A 1 93 ? 5.897 -5.237 -0.170 1.00 94.19 93 LEU A C 1
ATOM 720 O O . LEU A 1 93 ? 4.844 -5.586 -0.693 1.00 94.19 93 LEU A O 1
ATOM 724 N N . ALA A 1 94 ? 5.979 -4.908 1.120 1.00 94.81 94 ALA A N 1
ATOM 725 C CA . ALA A 1 94 ? 4.842 -4.953 2.031 1.00 94.81 94 ALA A CA 1
ATOM 726 C C . ALA A 1 94 ? 4.414 -3.596 2.593 1.00 94.81 94 ALA A C 1
ATOM 728 O O . ALA A 1 94 ? 5.250 -2.773 2.972 1.00 94.81 94 ALA A O 1
ATOM 729 N N . ALA A 1 95 ? 3.109 -3.405 2.748 1.00 96.00 95 ALA A N 1
ATOM 730 C CA . ALA A 1 95 ? 2.490 -2.314 3.487 1.00 96.00 95 ALA A CA 1
ATOM 731 C C . ALA A 1 95 ? 1.543 -2.880 4.556 1.00 96.00 95 ALA A C 1
ATOM 733 O O . ALA A 1 95 ? 0.905 -3.900 4.340 1.00 96.00 95 ALA A O 1
ATOM 734 N N . LEU A 1 96 ? 1.451 -2.237 5.717 1.00 96.44 96 LEU A N 1
ATOM 735 C CA . LEU A 1 96 ? 0.513 -2.608 6.778 1.00 96.44 96 LEU A CA 1
ATOM 736 C C . LEU A 1 96 ? -0.293 -1.386 7.201 1.00 96.44 96 LEU A C 1
ATOM 738 O O . LEU A 1 96 ? 0.295 -0.343 7.505 1.00 96.44 96 LEU A O 1
ATOM 742 N N . ILE A 1 97 ? -1.606 -1.571 7.304 1.00 95.88 97 ILE A N 1
ATOM 743 C CA . ILE A 1 97 ? -2.518 -0.690 8.029 1.00 95.88 97 ILE A CA 1
ATOM 744 C C . ILE A 1 97 ? -2.811 -1.340 9.379 1.00 95.88 97 ILE A C 1
ATOM 746 O O . ILE A 1 97 ? -3.251 -2.486 9.449 1.00 95.88 97 ILE A O 1
ATOM 750 N N . LEU A 1 98 ? -2.562 -0.601 10.452 1.00 94.94 98 LEU A N 1
ATOM 751 C CA . LEU A 1 98 ? -2.945 -0.973 11.804 1.00 94.94 98 LEU A CA 1
ATOM 752 C C . LEU A 1 98 ? -4.034 -0.021 12.273 1.00 94.94 98 LEU A C 1
ATOM 754 O O . LEU A 1 98 ? -3.827 1.194 12.299 1.00 94.94 98 LEU A O 1
ATOM 758 N N . VAL A 1 99 ? -5.174 -0.578 12.662 1.00 92.19 99 VAL A N 1
ATOM 759 C CA . VAL A 1 99 ? -6.276 0.177 13.255 1.00 92.19 99 VAL A CA 1
ATOM 760 C C . VAL A 1 99 ? -6.495 -0.336 14.663 1.00 92.19 99 VAL A C 1
ATOM 762 O O . VAL A 1 99 ? -6.634 -1.533 14.891 1.00 92.19 99 VAL A O 1
ATOM 765 N N . ASP A 1 100 ? -6.486 0.574 15.619 1.00 89.81 100 ASP A N 1
ATOM 766 C CA . ASP A 1 100 ? -6.788 0.271 17.008 1.00 89.81 100 ASP A CA 1
ATOM 767 C C . ASP A 1 100 ? -8.246 0.656 17.284 1.00 89.81 100 ASP A C 1
ATOM 769 O O . ASP A 1 100 ? -8.717 1.716 16.867 1.00 89.81 100 ASP A O 1
ATOM 773 N N . ARG A 1 101 ? -8.991 -0.226 17.947 1.00 87.38 101 ARG A N 1
ATOM 774 C CA . ARG A 1 101 ? -10.370 0.042 18.361 1.00 87.38 101 ARG A CA 1
ATOM 775 C C . ARG A 1 101 ? -10.419 1.077 19.479 1.00 87.38 101 ARG A C 1
ATOM 777 O O . ARG A 1 101 ? -11.338 1.885 19.521 1.00 87.38 101 ARG A O 1
ATOM 784 N N . SER A 1 102 ? -9.448 1.024 20.388 1.00 83.50 102 SER A N 1
ATOM 785 C CA . SER A 1 102 ? -9.396 1.877 21.578 1.00 83.50 102 SER A CA 1
ATOM 786 C C . SER A 1 102 ? -8.863 3.279 21.297 1.00 83.50 102 SER A C 1
ATOM 788 O O . SER A 1 102 ? -9.089 4.191 22.091 1.00 83.50 102 SER A O 1
ATOM 790 N N . SER A 1 103 ? -8.173 3.463 20.168 1.00 79.44 103 SER A N 1
ATOM 791 C CA . SER A 1 103 ? -7.680 4.764 19.741 1.00 79.44 103 SER A CA 1
ATOM 792 C C . SER A 1 103 ? -8.161 5.118 18.337 1.00 79.44 103 SER A C 1
ATOM 794 O O . SER A 1 103 ? -8.146 4.320 17.405 1.00 79.44 103 SER A O 1
ATOM 796 N N . GLU A 1 104 ? -8.517 6.380 18.125 1.00 78.94 104 GLU A N 1
ATOM 797 C CA . GLU A 1 104 ? -8.843 6.906 16.790 1.00 78.94 104 GLU A CA 1
ATOM 798 C C . GLU A 1 104 ? -7.618 6.949 15.851 1.00 78.94 104 GLU A C 1
ATOM 800 O O . GLU A 1 104 ? -7.684 7.384 14.698 1.00 78.94 104 GLU A O 1
ATOM 805 N N . ASN A 1 105 ? -6.463 6.476 16.320 1.00 84.38 105 ASN A N 1
ATOM 806 C CA . ASN A 1 105 ? -5.236 6.480 15.557 1.00 84.38 105 ASN A CA 1
ATOM 807 C C . ASN A 1 105 ? -5.140 5.277 14.626 1.00 84.38 105 ASN A C 1
ATOM 809 O O . ASN A 1 105 ? -5.416 4.134 14.983 1.00 84.38 105 ASN A O 1
ATOM 813 N N . ILE A 1 106 ? -4.660 5.569 13.423 1.00 90.81 106 ILE A N 1
ATOM 814 C CA . ILE A 1 106 ? -4.331 4.581 12.407 1.00 90.81 106 ILE A CA 1
ATOM 815 C C . ILE A 1 106 ? -2.839 4.675 12.154 1.00 90.81 106 ILE A C 1
ATOM 817 O O . ILE A 1 106 ? -2.272 5.764 12.002 1.00 90.81 106 ILE A O 1
ATOM 821 N N . GLY A 1 107 ? -2.198 3.519 12.149 1.00 93.31 107 GLY A N 1
ATOM 822 C CA . GLY A 1 107 ? -0.800 3.374 11.822 1.00 93.31 107 GLY A CA 1
ATOM 823 C C . GLY A 1 107 ? -0.629 2.827 10.418 1.00 93.31 107 GLY A C 1
ATOM 824 O O . GLY A 1 107 ? -1.285 1.866 10.034 1.00 93.31 107 GLY A O 1
ATOM 825 N N . VAL A 1 108 ? 0.295 3.415 9.663 1.00 95.44 108 VAL A N 1
ATOM 826 C CA . VAL A 1 108 ? 0.714 2.894 8.359 1.00 95.44 108 VAL A CA 1
ATOM 827 C C . VAL A 1 108 ? 2.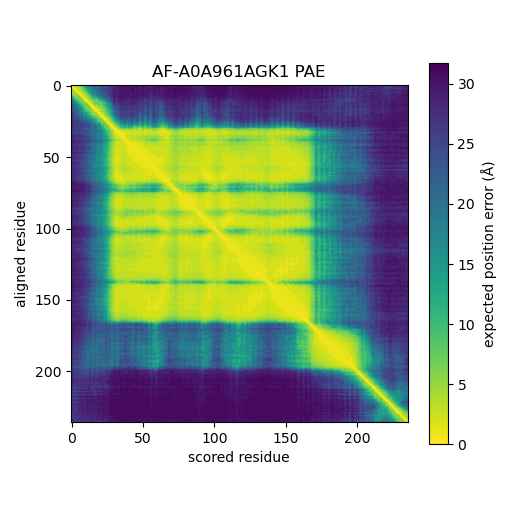209 2.606 8.412 1.00 95.44 108 VAL A C 1
ATOM 829 O O . VAL A 1 108 ? 2.999 3.417 8.909 1.00 95.44 108 VAL A O 1
ATOM 832 N N . SER A 1 109 ? 2.617 1.435 7.929 1.00 96.00 109 SER A N 1
ATOM 833 C CA . SER A 1 109 ? 4.027 1.062 7.819 1.00 96.00 109 SER A CA 1
ATOM 834 C C . SER A 1 109 ? 4.317 0.431 6.471 1.00 96.00 109 SER A C 1
ATOM 836 O O . SER A 1 109 ? 3.632 -0.495 6.055 1.00 96.00 109 SER A O 1
ATOM 838 N N . TYR A 1 110 ? 5.394 0.884 5.838 1.00 96.38 110 TYR A N 1
ATOM 839 C CA . TYR A 1 110 ? 5.901 0.323 4.592 1.00 96.38 110 TYR A CA 1
ATOM 840 C C . TYR A 1 110 ? 7.209 -0.433 4.830 1.00 96.38 110 TYR A C 1
ATOM 842 O O . TYR A 1 110 ? 8.034 -0.055 5.674 1.00 96.38 110 TYR A O 1
ATOM 850 N N . ALA A 1 111 ? 7.401 -1.509 4.079 1.00 95.88 111 ALA A N 1
ATOM 851 C CA . ALA A 1 111 ? 8.624 -2.284 4.032 1.00 95.88 111 ALA A CA 1
ATOM 852 C C . ALA A 1 111 ? 9.739 -1.531 3.293 1.00 95.88 111 ALA A C 1
ATOM 854 O O . ALA A 1 111 ? 9.456 -0.670 2.459 1.00 95.88 111 ALA A O 1
ATOM 855 N N . PRO A 1 112 ? 11.018 -1.855 3.565 1.00 94.31 112 PRO A N 1
ATOM 856 C CA . PRO A 1 112 ? 12.147 -1.184 2.926 1.00 94.31 112 PRO A CA 1
ATOM 857 C C . PRO A 1 112 ? 12.107 -1.195 1.392 1.00 94.31 112 PRO A C 1
ATOM 859 O O . PRO A 1 112 ? 12.4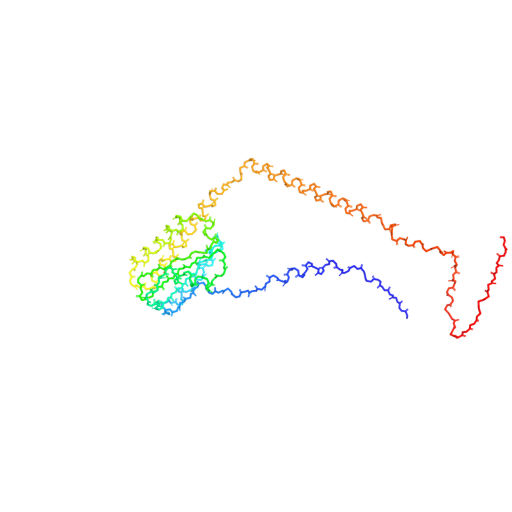66 -0.192 0.787 1.00 94.31 112 PRO A O 1
ATOM 862 N N . GLY A 1 113 ? 11.636 -2.275 0.759 1.00 94.44 113 GLY A N 1
ATOM 863 C CA . GLY A 1 113 ? 11.547 -2.346 -0.702 1.00 94.44 113 GLY A CA 1
ATOM 864 C C . GLY A 1 113 ? 10.532 -1.360 -1.283 1.00 94.44 113 GLY A C 1
ATOM 865 O O . GLY A 1 113 ? 10.778 -0.782 -2.336 1.00 94.44 113 GLY A O 1
ATOM 866 N N . VAL A 1 114 ? 9.439 -1.076 -0.567 1.00 95.00 114 VAL A N 1
ATOM 867 C CA . VAL A 1 114 ? 8.466 -0.047 -0.972 1.00 95.00 114 VAL A CA 1
ATOM 868 C C . VAL A 1 114 ? 9.093 1.352 -0.904 1.00 95.00 114 VAL A C 1
ATOM 870 O O . VAL A 1 114 ? 8.937 2.132 -1.839 1.00 95.00 114 VAL A O 1
ATOM 873 N N . TRP A 1 115 ? 9.876 1.647 0.143 1.00 94.19 115 TRP A N 1
ATOM 874 C CA . TRP A 1 115 ? 10.619 2.915 0.268 1.00 94.19 115 TRP A CA 1
ATOM 875 C C . TRP A 1 115 ? 11.704 3.107 -0.794 1.00 94.19 115 TRP A C 1
ATOM 877 O O . TRP A 1 115 ? 12.081 4.236 -1.082 1.00 94.19 115 TRP A O 1
ATOM 887 N N . GLN A 1 116 ? 12.239 2.016 -1.342 1.00 93.50 116 GLN A N 1
ATOM 888 C CA . GLN A 1 116 ? 13.189 2.064 -2.455 1.00 93.50 116 GLN A CA 1
ATOM 889 C C . GLN A 1 116 ? 12.480 2.219 -3.805 1.00 93.50 116 GLN A C 1
ATOM 891 O O . GLN A 1 116 ? 13.049 2.788 -4.733 1.00 93.50 116 GLN A O 1
ATOM 896 N N . ARG A 1 117 ? 11.249 1.703 -3.920 1.00 93.56 117 ARG A N 1
ATOM 897 C CA . ARG A 1 117 ? 10.442 1.724 -5.147 1.00 93.56 117 ARG A CA 1
ATOM 898 C C . ARG A 1 117 ? 9.810 3.088 -5.418 1.00 93.56 117 ARG A C 1
ATOM 900 O O . ARG A 1 117 ? 9.721 3.478 -6.579 1.00 93.56 117 ARG A O 1
ATOM 907 N N . TYR A 1 118 ? 9.376 3.787 -4.372 1.00 94.81 118 TYR A N 1
ATOM 908 C CA . TYR A 1 118 ? 8.648 5.053 -4.477 1.00 94.81 118 TYR A CA 1
ATOM 909 C C . TYR A 1 118 ? 9.306 6.166 -3.671 1.00 94.81 118 TYR A C 1
ATOM 911 O O . TYR A 1 118 ? 10.009 5.922 -2.690 1.00 94.81 118 TYR A O 1
ATOM 919 N N . LEU A 1 119 ? 9.023 7.411 -4.054 1.00 93.69 119 LEU A N 1
ATOM 920 C CA . LEU A 1 119 ? 9.503 8.577 -3.326 1.00 93.69 119 LEU A CA 1
ATOM 921 C C . LEU A 1 119 ? 8.901 8.617 -1.909 1.00 93.69 119 LEU A C 1
ATOM 923 O O . LEU A 1 119 ? 7.690 8.437 -1.743 1.00 93.69 119 LEU A O 1
ATOM 927 N N . PRO A 1 120 ? 9.702 8.925 -0.869 1.00 94.94 120 PRO A N 1
ATOM 928 C CA . PRO A 1 120 ? 9.196 8.982 0.497 1.00 94.94 120 PRO A CA 1
ATOM 929 C C . PRO A 1 120 ? 8.040 9.969 0.696 1.00 94.94 120 PRO A C 1
ATOM 931 O O . PRO A 1 120 ? 7.126 9.691 1.469 1.00 94.94 120 PRO A O 1
ATOM 934 N N . ALA A 1 121 ? 8.063 11.105 -0.008 1.00 95.00 121 ALA A N 1
ATOM 935 C CA . ALA A 1 121 ? 7.010 12.116 0.071 1.00 95.00 121 ALA A CA 1
ATOM 936 C C . ALA A 1 121 ? 5.650 11.573 -0.401 1.00 95.00 121 ALA A C 1
ATOM 938 O O . ALA A 1 121 ? 4.631 11.833 0.236 1.00 95.00 121 ALA A O 1
ATOM 939 N N . ASP A 1 122 ? 5.644 10.761 -1.456 1.00 95.88 122 ASP A N 1
ATOM 940 C CA . ASP A 1 122 ? 4.433 10.157 -2.007 1.00 95.88 122 ASP A CA 1
ATOM 941 C C . ASP A 1 122 ? 3.842 9.088 -1.092 1.00 95.88 122 ASP A C 1
ATOM 943 O O . ASP A 1 122 ? 2.639 9.084 -0.833 1.00 95.88 122 ASP A O 1
ATOM 947 N N . LEU A 1 123 ? 4.687 8.229 -0.520 1.00 96.44 123 LEU A N 1
ATOM 948 C CA . LEU A 1 123 ? 4.248 7.227 0.455 1.00 96.44 123 LEU A CA 1
ATOM 949 C C . LEU A 1 123 ? 3.669 7.875 1.716 1.00 96.44 123 LEU A C 1
ATOM 951 O O . LEU A 1 123 ? 2.659 7.411 2.255 1.00 96.44 123 LEU A O 1
ATOM 955 N N . MET A 1 124 ? 4.294 8.962 2.177 1.00 95.94 124 MET A N 1
ATOM 956 C CA . MET A 1 124 ? 3.787 9.750 3.298 1.00 95.94 124 MET A CA 1
ATOM 957 C C . MET A 1 124 ? 2.465 10.432 2.948 1.00 95.94 124 MET A C 1
ATOM 959 O O . MET A 1 124 ? 1.562 10.429 3.779 1.00 95.94 124 MET A O 1
ATOM 963 N N . ARG A 1 125 ? 2.313 10.964 1.729 1.00 96.81 125 ARG A N 1
ATOM 964 C CA . ARG A 1 125 ? 1.050 11.540 1.246 1.00 96.81 125 ARG A CA 1
ATOM 965 C C . ARG A 1 125 ? -0.073 10.506 1.261 1.00 96.81 125 ARG A C 1
ATOM 967 O O . ARG A 1 125 ? -1.108 10.772 1.859 1.00 96.81 125 ARG A O 1
ATOM 974 N N . VAL A 1 126 ? 0.145 9.328 0.675 1.00 97.06 126 VAL A N 1
ATOM 975 C CA . VAL A 1 126 ? -0.855 8.245 0.638 1.00 97.06 126 VAL A CA 1
ATOM 976 C C . VAL A 1 126 ? -1.215 7.774 2.052 1.00 97.06 126 VAL A C 1
ATOM 978 O O . VAL A 1 126 ? -2.393 7.695 2.393 1.00 97.06 126 VAL A O 1
ATOM 981 N N . GLY A 1 127 ? -0.217 7.544 2.912 1.00 95.44 127 GLY A N 1
ATOM 982 C CA . GLY A 1 127 ? -0.455 7.097 4.288 1.00 95.44 127 GLY A CA 1
ATOM 983 C C . GLY A 1 127 ? -1.165 8.141 5.158 1.00 95.44 127 GLY A C 1
ATOM 984 O O . GLY A 1 127 ? -2.056 7.797 5.934 1.00 95.44 127 GLY A O 1
ATOM 985 N N . ASN A 1 128 ? -0.806 9.422 5.020 1.00 95.50 128 ASN A N 1
ATOM 986 C CA . ASN A 1 128 ? -1.458 10.514 5.746 1.00 95.50 128 ASN A CA 1
ATOM 987 C C . ASN A 1 128 ? -2.894 10.728 5.270 1.00 95.50 128 ASN A C 1
ATOM 989 O O . ASN A 1 128 ? -3.766 10.988 6.094 1.00 95.50 128 ASN A O 1
ATOM 993 N N . GLU A 1 129 ? -3.146 10.590 3.971 1.00 96.25 129 GLU A N 1
ATOM 994 C CA . GLU A 1 129 ? -4.487 10.717 3.409 1.00 96.25 129 GLU A CA 1
ATOM 995 C C . GLU A 1 129 ? -5.402 9.581 3.874 1.00 96.25 129 GLU A C 1
ATOM 997 O O . GLU A 1 129 ? -6.526 9.833 4.303 1.00 96.25 129 GLU A O 1
ATOM 1002 N N . ALA A 1 130 ? -4.896 8.344 3.894 1.00 95.19 130 ALA A N 1
ATOM 1003 C CA . ALA A 1 130 ? -5.624 7.206 4.448 1.00 95.19 130 ALA A CA 1
ATOM 1004 C C . ALA A 1 130 ? -5.952 7.412 5.931 1.00 95.19 130 ALA A C 1
ATOM 1006 O O . ALA A 1 130 ? -7.085 7.184 6.351 1.00 95.19 130 ALA A O 1
ATOM 1007 N N . ARG A 1 131 ? -4.984 7.903 6.719 1.00 93.69 131 ARG A N 1
ATOM 1008 C CA . ARG A 1 131 ? -5.207 8.238 8.130 1.00 93.69 131 ARG A CA 1
ATOM 1009 C C . ARG A 1 131 ? -6.257 9.335 8.294 1.00 93.69 131 ARG A C 1
ATOM 1011 O O . ARG A 1 131 ? -7.135 9.180 9.132 1.00 93.69 131 ARG A O 1
ATOM 1018 N N . ARG A 1 132 ? -6.172 10.416 7.514 1.00 94.50 132 ARG A N 1
ATOM 1019 C CA . ARG A 1 132 ? -7.098 11.553 7.581 1.00 94.50 132 ARG A CA 1
ATOM 1020 C C . ARG A 1 132 ? -8.529 11.116 7.273 1.00 94.50 132 ARG A C 1
ATOM 1022 O O . ARG A 1 132 ? -9.409 11.322 8.098 1.00 94.50 132 ARG A O 1
ATOM 1029 N N . GLN A 1 133 ? -8.754 10.455 6.136 1.00 94.88 133 GLN A N 1
ATOM 1030 C CA . GLN A 1 133 ? -10.103 10.032 5.741 1.00 94.88 133 GLN A CA 1
ATOM 1031 C C . GLN A 1 133 ? -10.700 9.008 6.708 1.00 94.88 133 GLN A C 1
ATOM 1033 O O . GLN A 1 133 ? -11.881 9.068 7.030 1.00 94.88 133 GLN A O 1
ATOM 1038 N N . ALA A 1 134 ? -9.890 8.083 7.218 1.00 92.56 134 ALA A N 1
ATOM 1039 C CA . ALA A 1 134 ? -10.374 7.106 8.180 1.00 92.56 134 ALA A CA 1
ATOM 1040 C C . ALA A 1 134 ? -10.543 7.672 9.603 1.00 92.56 134 ALA A C 1
ATOM 1042 O O . ALA A 1 134 ? -11.188 7.030 10.421 1.00 92.56 134 ALA A O 1
ATOM 1043 N N . GLN A 1 135 ? -10.005 8.855 9.916 1.00 91.44 135 GLN A N 1
ATOM 1044 C CA . GLN A 1 135 ? -10.384 9.617 11.113 1.00 91.44 135 GLN A CA 1
ATOM 1045 C C . GLN A 1 135 ? -11.696 10.385 10.890 1.00 91.44 135 GLN A C 1
ATOM 1047 O O . GLN A 1 135 ? -12.536 10.442 11.779 1.00 91.44 135 GLN A O 1
ATOM 1052 N N . GLU A 1 136 ? -11.911 10.917 9.685 1.00 91.81 136 GLU A N 1
ATOM 1053 C CA . GLU A 1 136 ? -13.158 11.599 9.300 1.00 91.81 136 GLU A CA 1
ATOM 1054 C C . GLU A 1 136 ? -14.364 10.650 9.196 1.00 91.81 136 GLU A C 1
ATOM 1056 O O . GLU A 1 136 ? -15.503 11.090 9.329 1.00 91.81 136 GLU A O 1
ATOM 1061 N N . ALA A 1 137 ? -14.123 9.351 9.001 1.00 88.81 137 ALA A N 1
ATOM 1062 C CA . ALA A 1 137 ? -15.151 8.313 8.927 1.00 88.81 137 ALA A CA 1
ATOM 1063 C C . ALA A 1 137 ? -15.929 8.076 10.245 1.00 88.81 137 ALA A C 1
ATOM 1065 O O . ALA A 1 137 ? -16.942 7.375 10.224 1.00 88.81 137 ALA A O 1
ATOM 1066 N N . GLY A 1 138 ? -15.496 8.657 11.370 1.00 82.56 138 GLY A N 1
ATOM 1067 C CA . GLY A 1 138 ? -16.165 8.555 12.674 1.00 82.56 138 GLY A CA 1
ATOM 1068 C C . GLY A 1 138 ? -15.750 7.329 13.494 1.00 82.56 138 GLY A C 1
ATOM 1069 O O . GLY A 1 138 ? -14.689 6.759 13.263 1.00 82.56 138 GLY A O 1
ATOM 1070 N N . ASP A 1 139 ? -16.587 6.926 14.458 1.00 83.00 139 ASP A N 1
ATOM 1071 C CA . ASP A 1 139 ? -16.234 5.936 15.496 1.00 83.00 139 ASP A CA 1
ATOM 1072 C C . ASP A 1 139 ? -16.351 4.467 15.053 1.00 83.00 139 ASP A C 1
ATOM 1074 O O . ASP A 1 139 ? -15.838 3.563 15.721 1.00 83.00 139 ASP A O 1
ATOM 1078 N N . ASP A 1 140 ? -17.021 4.198 13.932 1.00 89.62 140 ASP A N 1
ATOM 1079 C CA . ASP A 1 140 ? -17.282 2.833 13.481 1.00 89.62 140 ASP A CA 1
ATOM 1080 C C . ASP A 1 140 ? -16.021 2.172 12.898 1.00 89.62 140 ASP A C 1
ATOM 1082 O O . ASP A 1 140 ? -15.554 2.513 11.808 1.00 89.62 140 ASP A O 1
ATOM 1086 N N . LEU A 1 141 ? -15.458 1.203 13.627 1.00 90.81 141 LEU A N 1
ATOM 1087 C CA . LEU A 1 141 ? -14.202 0.539 13.266 1.00 90.81 141 LEU A CA 1
ATOM 1088 C C . LEU A 1 141 ? -14.229 -0.104 11.859 1.00 90.81 141 LEU A C 1
ATOM 1090 O O . LEU A 1 141 ? -13.293 0.161 11.100 1.00 90.81 141 LEU A O 1
ATOM 1094 N N . PRO A 1 142 ? -15.257 -0.880 11.459 1.00 93.25 142 PRO A N 1
ATOM 1095 C CA . PRO A 1 142 ? -15.385 -1.391 10.092 1.00 93.25 142 PRO A CA 1
ATOM 1096 C C . PRO A 1 142 ? -15.328 -0.295 9.024 1.00 93.25 142 PRO A C 1
ATOM 1098 O O . PRO A 1 142 ? -14.579 -0.418 8.051 1.00 93.25 142 PRO A O 1
ATOM 1101 N N . THR A 1 143 ? -16.052 0.809 9.221 1.00 93.12 143 THR A N 1
ATOM 1102 C CA . THR A 1 143 ? -16.054 1.938 8.279 1.00 93.12 143 THR A CA 1
ATOM 1103 C C . THR A 1 143 ? -14.679 2.603 8.188 1.00 93.12 143 THR A C 1
ATOM 1105 O O . THR A 1 143 ? -14.195 2.884 7.084 1.00 93.12 143 THR A O 1
ATOM 1108 N N . ARG A 1 144 ? -13.993 2.799 9.322 1.00 92.88 144 ARG A N 1
ATOM 1109 C CA . ARG A 1 144 ? -12.622 3.340 9.356 1.00 92.88 144 ARG A CA 1
ATOM 1110 C C . ARG A 1 144 ? -11.642 2.432 8.613 1.00 92.88 144 ARG A C 1
ATOM 1112 O O . ARG A 1 144 ? -10.862 2.918 7.792 1.00 92.88 144 ARG A O 1
ATOM 1119 N N . VAL A 1 145 ? -11.693 1.121 8.865 1.00 94.38 145 VAL A N 1
ATOM 1120 C CA . VAL A 1 145 ? -10.834 0.126 8.199 1.00 94.38 145 VAL A CA 1
ATOM 1121 C C . VAL A 1 145 ? -11.091 0.125 6.693 1.00 94.38 145 VAL A C 1
ATOM 1123 O O . VAL A 1 145 ? -10.144 0.287 5.923 1.00 94.38 145 VAL A O 1
ATOM 1126 N N . ARG A 1 146 ? -12.355 0.040 6.257 1.00 95.56 146 ARG A N 1
ATOM 1127 C CA . ARG A 1 146 ? -12.725 0.080 4.831 1.00 95.56 146 ARG A CA 1
ATOM 1128 C C . ARG A 1 146 ? -12.242 1.351 4.149 1.00 95.56 146 ARG A C 1
ATOM 1130 O O . ARG A 1 146 ? -11.690 1.279 3.050 1.00 95.56 146 ARG A O 1
ATOM 1137 N N . THR A 1 147 ? -12.396 2.497 4.806 1.00 95.25 147 THR A N 1
ATOM 1138 C CA . THR A 1 147 ? -11.933 3.787 4.284 1.00 95.25 147 THR A CA 1
ATOM 1139 C C . THR A 1 147 ? -10.412 3.804 4.133 1.00 95.25 147 THR A C 1
ATOM 1141 O O . THR A 1 147 ? -9.908 4.113 3.054 1.00 95.25 147 THR A O 1
ATOM 1144 N N . ALA A 1 148 ? -9.671 3.401 5.170 1.00 95.56 148 ALA A N 1
ATOM 1145 C CA . ALA A 1 148 ? -8.210 3.360 5.134 1.00 95.56 148 ALA A CA 1
ATOM 1146 C C . ALA A 1 148 ? -7.682 2.431 4.030 1.00 95.56 148 ALA A C 1
ATOM 1148 O O . ALA A 1 148 ? -6.776 2.818 3.289 1.00 95.56 148 ALA A O 1
ATOM 1149 N N . VAL A 1 149 ? -8.267 1.235 3.893 1.00 96.19 149 VAL A N 1
ATOM 1150 C CA . VAL A 1 149 ? -7.905 0.257 2.855 1.00 96.19 149 VAL A CA 1
ATOM 1151 C C . VAL A 1 149 ? -8.178 0.816 1.465 1.00 96.19 149 VAL A C 1
ATOM 1153 O O . VAL A 1 149 ? -7.276 0.824 0.636 1.00 96.19 149 VAL A O 1
ATOM 1156 N N . THR A 1 150 ? -9.370 1.367 1.228 1.00 96.62 150 THR A N 1
ATOM 1157 C CA . THR A 1 150 ? -9.762 1.903 -0.087 1.00 96.62 150 THR A CA 1
ATOM 1158 C C . THR A 1 150 ? -8.853 3.056 -0.529 1.00 96.62 150 THR A C 1
ATOM 1160 O O . THR A 1 150 ? -8.473 3.157 -1.697 1.00 96.62 150 THR A O 1
ATOM 1163 N N . VAL A 1 151 ? -8.490 3.946 0.399 1.00 97.12 151 VAL A N 1
ATOM 1164 C CA . VAL A 1 151 ? -7.596 5.077 0.107 1.00 97.12 151 VAL A CA 1
ATOM 1165 C C . VAL A 1 151 ? -6.172 4.599 -0.161 1.00 97.12 151 VAL A C 1
ATOM 1167 O O . VAL A 1 151 ? -5.538 5.083 -1.101 1.00 97.12 151 VAL A O 1
ATOM 1170 N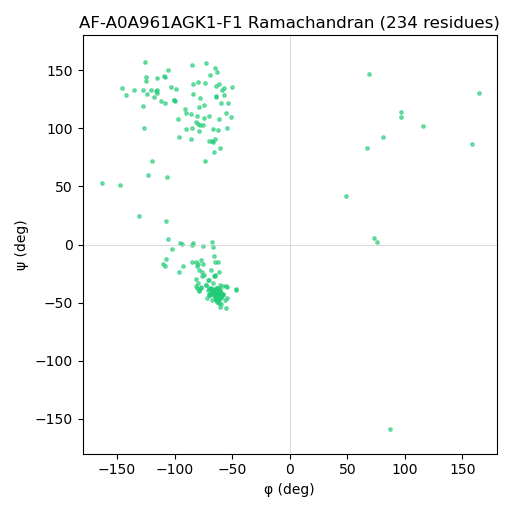 N . MET A 1 152 ? -5.674 3.643 0.628 1.00 96.75 152 MET A N 1
ATOM 1171 C CA . MET A 1 152 ? -4.355 3.043 0.415 1.00 96.75 152 MET A CA 1
ATOM 1172 C C . MET A 1 152 ? -4.279 2.286 -0.910 1.00 96.75 152 MET A C 1
ATOM 1174 O O . MET A 1 152 ? -3.328 2.502 -1.653 1.00 96.75 152 MET A O 1
ATOM 1178 N N . ASP A 1 153 ? -5.271 1.454 -1.229 1.00 96.81 153 ASP A N 1
ATOM 1179 C CA . ASP A 1 153 ? -5.356 0.712 -2.491 1.00 96.81 153 ASP A CA 1
ATOM 1180 C C . ASP A 1 153 ? -5.288 1.665 -3.691 1.00 96.81 153 ASP A C 1
ATOM 1182 O O . ASP A 1 153 ? -4.374 1.579 -4.515 1.00 96.81 153 ASP A O 1
ATOM 1186 N N . ARG A 1 154 ? -6.170 2.672 -3.726 1.00 97.31 154 ARG A N 1
ATOM 1187 C CA . ARG A 1 154 ? -6.174 3.685 -4.790 1.00 97.31 154 ARG A CA 1
ATOM 1188 C C . ARG A 1 154 ? -4.854 4.447 -4.864 1.00 97.31 154 ARG A C 1
ATOM 1190 O O . ARG A 1 154 ? -4.336 4.676 -5.955 1.00 97.31 154 ARG A O 1
ATOM 1197 N N . GLY A 1 155 ? -4.314 4.851 -3.716 1.00 96.69 155 GLY A N 1
ATOM 1198 C CA . GLY A 1 155 ? -3.058 5.589 -3.640 1.00 96.69 155 GLY A CA 1
ATOM 1199 C C . GLY A 1 155 ? -1.879 4.781 -4.177 1.00 96.69 155 GLY A C 1
ATOM 1200 O O . GLY A 1 155 ? -1.111 5.294 -4.984 1.00 96.69 155 GLY A O 1
ATOM 1201 N N . LEU A 1 156 ? -1.758 3.511 -3.787 1.00 96.81 156 LEU A N 1
ATOM 1202 C CA . LEU A 1 156 ? -0.693 2.619 -4.246 1.00 96.81 156 LEU A CA 1
ATOM 1203 C C . LEU A 1 156 ? -0.815 2.294 -5.738 1.00 96.81 156 LEU A C 1
ATOM 1205 O O . LEU A 1 156 ? 0.193 2.321 -6.443 1.00 96.81 156 LEU A O 1
ATOM 1209 N N . ARG A 1 157 ? -2.035 2.062 -6.237 1.00 96.88 157 ARG A N 1
ATOM 1210 C CA . ARG A 1 157 ? -2.298 1.880 -7.675 1.00 96.88 157 ARG A CA 1
ATOM 1211 C C . ARG A 1 157 ? -1.914 3.114 -8.480 1.00 96.88 157 ARG A C 1
ATOM 1213 O O . ARG A 1 157 ? -1.285 2.980 -9.525 1.00 96.88 157 ARG A O 1
ATOM 1220 N N . GLN A 1 158 ? -2.237 4.308 -7.982 1.00 96.56 158 GLN A N 1
ATOM 1221 C CA . GLN A 1 158 ? -1.849 5.553 -8.641 1.00 96.56 158 GLN A CA 1
ATOM 1222 C C . GLN A 1 158 ? -0.328 5.715 -8.680 1.00 96.56 158 GLN A C 1
ATOM 1224 O O . GLN A 1 158 ? 0.213 6.032 -9.731 1.00 96.56 158 GLN A O 1
ATOM 1229 N N . LEU A 1 159 ? 0.372 5.448 -7.572 1.00 95.69 159 LEU A N 1
ATOM 1230 C CA . LEU A 1 159 ? 1.835 5.526 -7.547 1.00 95.69 159 LEU A CA 1
ATOM 1231 C C . LEU A 1 159 ? 2.487 4.542 -8.516 1.00 95.69 159 LEU A C 1
ATOM 1233 O O . LEU A 1 159 ? 3.493 4.877 -9.140 1.00 95.69 159 LEU A O 1
ATOM 1237 N N . GLU A 1 160 ? 1.925 3.344 -8.663 1.00 95.06 160 GLU A N 1
ATOM 1238 C CA . GLU A 1 160 ? 2.427 2.390 -9.645 1.00 95.06 160 GLU A CA 1
ATOM 1239 C C . GLU A 1 160 ? 2.111 2.825 -11.080 1.00 95.06 160 GLU A C 1
ATOM 1241 O O . GLU A 1 160 ? 2.976 2.710 -11.943 1.00 95.06 160 GLU A O 1
ATOM 1246 N N . ALA A 1 161 ? 0.931 3.391 -11.340 1.00 93.06 161 ALA A N 1
ATOM 1247 C CA . ALA A 1 161 ? 0.595 3.956 -12.645 1.00 93.06 161 ALA A CA 1
ATOM 1248 C C . ALA A 1 161 ? 1.525 5.125 -13.016 1.00 93.06 161 ALA A C 1
ATOM 1250 O O . ALA A 1 161 ? 2.056 5.163 -14.127 1.00 93.06 161 ALA A O 1
ATOM 1251 N N . ASP A 1 162 ? 1.791 6.035 -12.076 1.00 92.00 162 ASP A N 1
ATOM 1252 C CA . ASP A 1 162 ? 2.707 7.166 -12.254 1.00 92.00 162 ASP A CA 1
ATOM 1253 C C . ASP A 1 162 ? 4.141 6.678 -12.486 1.00 92.00 162 ASP A C 1
ATOM 1255 O O . ASP A 1 162 ? 4.856 7.197 -13.349 1.00 92.00 162 ASP A O 1
ATOM 1259 N N . ARG A 1 163 ? 4.560 5.637 -11.756 1.00 89.62 163 ARG A N 1
ATOM 1260 C CA . ARG A 1 163 ? 5.852 4.981 -11.960 1.00 89.62 163 ARG A CA 1
ATOM 1261 C C . ARG A 1 163 ? 5.935 4.339 -13.339 1.00 89.62 163 ARG A C 1
ATOM 1263 O O . ARG A 1 163 ? 6.941 4.529 -14.015 1.00 89.62 163 ARG A O 1
ATOM 1270 N N . A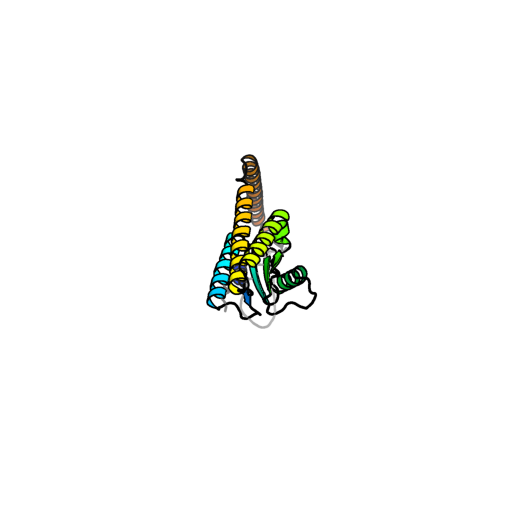LA A 1 164 ? 4.916 3.594 -13.758 1.00 87.81 164 ALA A N 1
ATOM 1271 C CA . ALA A 1 164 ? 4.873 2.936 -15.059 1.00 87.81 164 ALA A CA 1
ATOM 1272 C C . ALA A 1 164 ? 4.878 3.958 -16.206 1.00 87.81 164 ALA A C 1
ATOM 1274 O O . ALA A 1 164 ? 5.584 3.767 -17.194 1.00 87.81 164 ALA A O 1
ATOM 1275 N N . ALA A 1 165 ? 4.170 5.078 -16.047 1.00 86.56 165 ALA A N 1
ATOM 1276 C CA . ALA A 1 165 ? 4.205 6.193 -16.989 1.00 86.56 165 ALA A CA 1
ATOM 1277 C C . ALA A 1 165 ? 5.591 6.863 -17.036 1.00 86.56 165 ALA A C 1
ATOM 1279 O O . ALA A 1 165 ? 6.093 7.182 -18.114 1.00 86.56 165 ALA A O 1
ATOM 1280 N N . SER A 1 166 ? 6.234 7.032 -15.877 1.00 80.75 166 SER A N 1
ATOM 1281 C CA . SER A 1 166 ? 7.564 7.649 -15.754 1.00 80.75 166 SER A CA 1
ATOM 1282 C C . SER A 1 166 ? 8.707 6.729 -16.181 1.00 80.75 166 SER A C 1
ATOM 1284 O O . SER A 1 166 ? 9.767 7.219 -16.563 1.00 80.75 166 SER A O 1
ATOM 1286 N N . ALA A 1 167 ? 8.507 5.408 -16.144 1.00 75.50 167 ALA A N 1
ATOM 1287 C CA . ALA A 1 167 ? 9.482 4.426 -16.615 1.00 75.50 167 ALA A CA 1
ATOM 1288 C C . ALA A 1 167 ? 9.776 4.574 -18.118 1.00 75.50 167 ALA A C 1
ATOM 1290 O O . ALA A 1 167 ? 10.804 4.080 -18.571 1.00 75.50 167 ALA A O 1
ATOM 1291 N N . GLY A 1 168 ? 8.926 5.308 -18.850 1.00 59.75 168 GLY A N 1
ATOM 1292 C CA . GLY A 1 168 ? 9.109 5.646 -20.253 1.00 59.75 168 GLY A CA 1
ATOM 1293 C C . GLY A 1 168 ? 8.983 4.430 -21.170 1.00 59.75 168 GLY A C 1
ATOM 1294 O O . GLY A 1 168 ? 9.369 3.310 -20.841 1.00 59.75 168 GLY A O 1
ATOM 1295 N N . ALA A 1 169 ? 8.461 4.639 -22.378 1.00 64.75 169 ALA A N 1
ATOM 1296 C CA . ALA A 1 169 ? 8.751 3.686 -23.443 1.00 64.75 169 ALA A CA 1
ATOM 1297 C C . ALA A 1 169 ? 10.275 3.697 -23.671 1.00 64.75 169 ALA A C 1
ATOM 1299 O O . ALA A 1 169 ? 10.852 4.791 -23.682 1.00 64.75 169 ALA A O 1
ATOM 1300 N N . PRO A 1 170 ? 10.926 2.532 -23.858 1.00 67.31 170 PRO A N 1
ATOM 1301 C CA . PRO A 1 170 ? 12.360 2.485 -24.095 1.00 67.31 170 PRO A CA 1
ATOM 1302 C C . PRO A 1 170 ? 12.684 3.402 -25.268 1.00 67.31 170 PRO A C 1
ATOM 1304 O O . PRO A 1 170 ? 12.120 3.288 -26.363 1.00 67.31 170 PRO A O 1
ATOM 1307 N N . THR A 1 171 ? 13.549 4.371 -25.014 1.00 73.44 171 THR A N 1
ATOM 1308 C CA . THR A 1 171 ? 13.889 5.382 -26.005 1.00 73.44 171 THR A CA 1
ATOM 1309 C C . THR A 1 171 ? 14.605 4.708 -27.182 1.00 73.44 171 THR A C 1
ATOM 1311 O O . THR A 1 171 ? 15.270 3.680 -27.036 1.00 73.44 171 THR A O 1
ATOM 1314 N N . ALA A 1 172 ? 14.500 5.273 -28.390 1.00 73.75 172 ALA A N 1
ATOM 1315 C CA . ALA A 1 172 ? 15.204 4.753 -29.569 1.00 73.75 172 ALA A CA 1
ATOM 1316 C C . ALA A 1 172 ? 16.704 4.417 -29.337 1.00 73.75 172 ALA A C 1
ATOM 1318 O O . ALA A 1 172 ? 17.161 3.406 -29.878 1.00 73.75 172 ALA A O 1
ATOM 1319 N N . PRO A 1 173 ? 17.499 5.194 -28.565 1.00 78.94 173 PRO A N 1
ATOM 1320 C CA . PRO A 1 173 ? 18.868 4.798 -28.226 1.00 78.94 173 PRO A CA 1
ATOM 1321 C C . PRO A 1 173 ? 18.953 3.572 -27.303 1.00 78.94 173 PRO A C 1
ATOM 1323 O O . PRO A 1 173 ? 19.812 2.722 -27.530 1.00 78.94 173 PRO A O 1
ATOM 1326 N N . GLU A 1 174 ? 18.065 3.419 -26.320 1.00 80.06 174 GLU A N 1
ATOM 1327 C CA . GLU A 1 174 ? 18.035 2.241 -25.435 1.00 80.06 174 GLU A CA 1
ATOM 1328 C C . GLU A 1 174 ? 17.683 0.968 -26.207 1.00 80.06 174 GLU A C 1
ATOM 1330 O O . GLU A 1 174 ? 18.323 -0.066 -26.018 1.00 80.06 174 GLU A O 1
ATOM 1335 N N . LEU A 1 175 ? 16.750 1.057 -27.161 1.00 83.50 175 LEU A N 1
ATOM 1336 C CA . LEU A 1 175 ? 16.423 -0.049 -28.066 1.00 83.50 175 LEU A CA 1
ATOM 1337 C C . LEU A 1 175 ? 17.611 -0.445 -28.953 1.00 83.50 175 LEU A C 1
ATOM 1339 O O . LEU A 1 175 ? 17.834 -1.632 -29.191 1.00 83.50 175 LEU A O 1
ATOM 1343 N N . LYS A 1 176 ? 18.413 0.525 -29.414 1.00 88.00 176 LYS A N 1
ATOM 1344 C CA . LYS A 1 176 ? 19.648 0.240 -30.164 1.00 88.00 176 LYS A CA 1
ATOM 1345 C C . LYS A 1 176 ? 20.673 -0.487 -29.297 1.00 88.00 176 LYS A C 1
ATOM 1347 O O . LYS A 1 176 ? 21.254 -1.468 -29.754 1.00 88.00 176 LYS A O 1
ATOM 1352 N N . ILE A 1 177 ? 20.876 -0.040 -28.057 1.00 89.62 177 ILE A N 1
ATOM 1353 C CA . ILE A 1 177 ? 21.801 -0.684 -27.113 1.00 89.62 177 ILE A CA 1
ATOM 1354 C C . ILE A 1 177 ? 21.332 -2.109 -26.795 1.00 89.62 177 ILE A C 1
ATOM 1356 O O . ILE A 1 177 ? 22.129 -3.043 -26.883 1.00 89.62 177 ILE A O 1
ATOM 1360 N N . ALA A 1 178 ? 20.041 -2.297 -26.507 1.00 86.62 178 ALA A N 1
ATOM 1361 C CA . ALA A 1 178 ? 19.452 -3.613 -26.273 1.00 86.62 178 ALA A CA 1
ATOM 1362 C C . ALA A 1 178 ? 19.612 -4.536 -27.493 1.00 86.62 178 ALA A C 1
ATOM 1364 O O . ALA A 1 178 ? 19.982 -5.700 -27.340 1.00 86.62 178 ALA A O 1
ATOM 1365 N N . GLY A 1 179 ? 19.412 -4.009 -28.705 1.00 90.25 179 GLY A N 1
ATOM 1366 C CA . GLY A 1 179 ? 19.632 -4.738 -29.954 1.00 90.25 179 GLY A CA 1
ATOM 1367 C C . GLY A 1 179 ? 21.085 -5.185 -30.135 1.00 90.25 179 GLY A C 1
ATOM 1368 O O . GLY A 1 179 ? 21.331 -6.349 -30.446 1.00 90.25 179 GLY A O 1
ATOM 1369 N N . ILE A 1 180 ? 22.055 -4.300 -29.883 1.00 92.62 180 ILE A N 1
ATOM 1370 C CA . ILE A 1 180 ? 23.488 -4.636 -29.943 1.00 92.62 180 ILE A CA 1
ATOM 1371 C C . ILE A 1 180 ? 23.835 -5.710 -28.906 1.00 92.62 180 ILE A C 1
ATOM 1373 O O . ILE A 1 180 ? 24.523 -6.678 -29.233 1.00 92.62 180 ILE A O 1
ATOM 1377 N N . LEU A 1 181 ? 23.333 -5.578 -27.675 1.00 94.19 181 LEU A N 1
ATOM 1378 C CA . LEU A 1 181 ? 23.565 -6.549 -26.606 1.00 94.19 181 LEU A CA 1
ATOM 1379 C C . LEU A 1 181 ? 22.992 -7.927 -26.965 1.00 94.19 181 LEU A C 1
ATOM 1381 O O . LEU A 1 181 ? 23.674 -8.937 -26.805 1.00 94.19 181 LEU A O 1
ATOM 1385 N N . ALA A 1 182 ? 21.769 -7.971 -27.498 1.00 93.31 182 ALA A N 1
ATOM 1386 C CA . ALA A 1 182 ? 21.143 -9.207 -27.958 1.00 93.31 182 ALA A CA 1
ATOM 1387 C C . ALA A 1 182 ? 21.964 -9.877 -29.071 1.00 93.31 182 ALA A C 1
ATOM 1389 O O . ALA A 1 182 ? 22.152 -11.094 -29.059 1.00 93.31 182 ALA A O 1
ATOM 1390 N N . LEU A 1 183 ? 22.509 -9.083 -29.997 1.00 95.25 183 LEU A N 1
ATOM 1391 C CA . LEU A 1 183 ? 23.338 -9.570 -31.099 1.00 95.25 183 LEU A CA 1
ATOM 1392 C C . LEU A 1 183 ? 24.680 -10.126 -30.594 1.00 95.25 183 LEU A C 1
ATOM 1394 O O . LEU A 1 183 ? 25.104 -11.197 -31.029 1.00 95.25 183 LEU A O 1
ATOM 1398 N N . LEU A 1 184 ? 25.308 -9.461 -29.619 1.00 95.44 184 LEU A N 1
ATOM 1399 C CA . LEU A 1 184 ? 26.517 -9.954 -28.951 1.00 95.44 184 LEU A CA 1
ATOM 1400 C C . LEU A 1 184 ? 26.261 -11.265 -28.200 1.00 95.44 184 LEU A C 1
ATOM 1402 O O . LEU A 1 184 ? 27.022 -12.219 -28.363 1.00 95.44 184 LEU A O 1
ATOM 1406 N N . LEU A 1 185 ? 25.177 -11.345 -27.424 1.00 95.31 185 LEU A N 1
ATOM 1407 C CA . LEU A 1 185 ? 24.798 -12.565 -26.707 1.00 95.31 185 LEU A CA 1
ATOM 1408 C C . LEU A 1 185 ? 24.525 -13.724 -27.674 1.00 95.31 185 LEU A C 1
ATOM 1410 O O . LEU A 1 185 ? 24.990 -14.840 -27.437 1.00 95.31 185 LEU A O 1
ATOM 1414 N N . ALA A 1 186 ? 23.845 -13.460 -28.792 1.00 94.69 186 ALA A N 1
ATOM 1415 C CA . ALA A 1 186 ? 23.609 -14.454 -29.834 1.00 94.69 186 ALA A CA 1
ATOM 1416 C C . ALA A 1 186 ? 24.917 -14.927 -30.490 1.00 94.69 186 ALA A C 1
ATOM 1418 O O . ALA A 1 186 ? 25.105 -16.128 -30.680 1.00 94.69 186 ALA A O 1
ATOM 1419 N N . ALA A 1 187 ? 25.847 -14.013 -30.785 1.00 95.06 187 ALA A N 1
ATOM 1420 C CA . ALA A 1 187 ? 27.148 -14.355 -31.357 1.00 95.06 187 ALA A CA 1
ATOM 1421 C C . ALA A 1 187 ? 27.987 -15.221 -30.403 1.00 95.06 187 ALA A C 1
ATOM 1423 O O . ALA A 1 187 ? 28.562 -16.224 -30.828 1.00 95.06 187 ALA A O 1
ATOM 1424 N N . VAL A 1 188 ? 28.009 -14.885 -29.108 1.00 94.88 188 VAL A N 1
ATOM 1425 C CA . VAL A 1 188 ? 28.699 -15.677 -28.075 1.00 94.88 188 VAL A CA 1
ATOM 1426 C C . VAL A 1 188 ? 28.066 -17.061 -27.933 1.00 94.88 188 VAL A C 1
ATOM 1428 O O . VAL A 1 188 ? 28.786 -18.060 -27.907 1.00 94.88 188 VAL A O 1
ATOM 1431 N N . ALA A 1 189 ? 26.734 -17.147 -27.901 1.00 93.19 189 ALA A N 1
ATOM 1432 C CA . ALA A 1 189 ? 26.027 -18.423 -27.839 1.00 93.19 189 ALA A CA 1
ATOM 1433 C C . ALA A 1 189 ? 26.324 -19.300 -29.067 1.00 93.19 189 ALA A C 1
ATOM 1435 O O . ALA A 1 189 ? 26.592 -20.49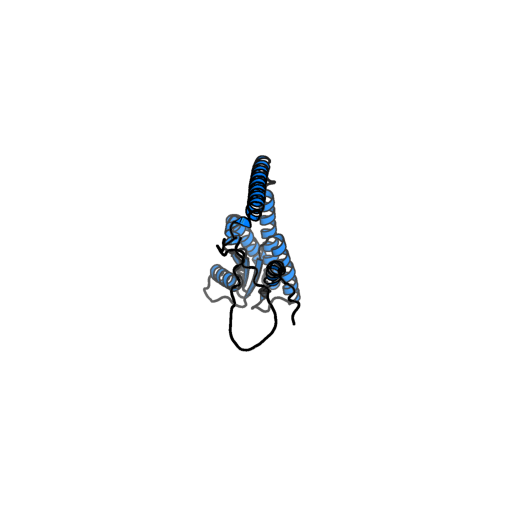6 -28.927 1.00 93.19 189 ALA A O 1
ATOM 1436 N N . LEU A 1 190 ? 26.344 -18.706 -30.264 1.00 95.75 190 LEU A N 1
ATOM 1437 C CA . LEU A 1 190 ? 26.653 -19.406 -31.509 1.00 95.75 190 LEU A CA 1
ATOM 1438 C C . LEU A 1 190 ? 28.109 -19.892 -31.542 1.00 95.75 190 LEU A C 1
ATOM 1440 O O . LEU A 1 190 ? 28.366 -21.039 -31.908 1.00 95.75 190 LEU A O 1
ATOM 1444 N N . ALA A 1 191 ? 29.057 -19.052 -31.118 1.00 93.25 191 ALA A N 1
ATOM 1445 C CA . ALA A 1 191 ? 30.469 -19.411 -31.022 1.00 93.25 191 ALA A CA 1
ATOM 1446 C C . ALA A 1 191 ? 30.697 -20.538 -30.004 1.00 93.25 191 ALA A C 1
ATOM 1448 O O . ALA A 1 191 ? 31.407 -21.500 -30.300 1.00 93.25 191 ALA A O 1
ATOM 1449 N N . GLY A 1 192 ? 30.046 -20.468 -28.838 1.00 93.25 192 GLY A N 1
ATOM 1450 C CA . GLY A 1 192 ? 30.084 -21.519 -27.821 1.00 93.25 192 GLY A CA 1
ATOM 1451 C C . GLY A 1 192 ? 29.498 -22.838 -28.326 1.00 93.25 192 GLY A C 1
ATOM 1452 O O . GLY A 1 192 ? 30.113 -23.893 -28.164 1.00 93.25 192 GLY A O 1
ATOM 1453 N N . TRP A 1 193 ? 28.354 -22.789 -29.014 1.00 92.50 193 TRP A N 1
ATOM 1454 C CA . TRP A 1 193 ? 27.753 -23.963 -29.652 1.00 92.50 193 TRP A CA 1
ATOM 1455 C C . TRP A 1 193 ? 28.672 -24.574 -30.717 1.00 92.50 193 TRP A C 1
ATOM 1457 O O . TRP A 1 193 ? 28.864 -25.794 -30.752 1.00 92.50 193 TRP A O 1
ATOM 1467 N N . TRP A 1 194 ? 29.287 -23.738 -31.556 1.00 92.06 194 TRP A N 1
ATOM 1468 C CA . TRP A 1 194 ? 30.227 -24.177 -32.584 1.00 92.06 194 TRP A CA 1
ATOM 1469 C C . TRP A 1 194 ? 31.482 -24.823 -31.980 1.00 92.06 194 TRP A C 1
ATOM 1471 O O . TRP A 1 194 ? 31.871 -25.917 -32.398 1.00 92.06 194 TRP A O 1
ATOM 1481 N N . ALA A 1 195 ? 32.071 -24.208 -30.951 1.00 88.94 195 ALA A N 1
ATOM 1482 C CA . ALA A 1 195 ? 33.219 -24.752 -30.226 1.00 88.94 195 ALA A CA 1
ATOM 1483 C C . ALA A 1 195 ? 32.887 -26.098 -29.562 1.00 88.94 195 ALA A C 1
ATOM 1485 O O . ALA A 1 195 ? 33.619 -27.073 -29.741 1.00 88.94 195 ALA A O 1
ATOM 1486 N N . ALA A 1 196 ? 31.737 -26.199 -28.888 1.00 85.31 196 ALA A N 1
ATOM 1487 C CA . ALA A 1 196 ? 31.274 -27.441 -28.271 1.00 85.31 196 ALA A CA 1
ATOM 1488 C C . ALA A 1 196 ? 31.067 -28.565 -29.301 1.00 85.31 196 ALA A C 1
ATOM 1490 O O . ALA A 1 196 ? 31.418 -29.722 -29.050 1.00 85.31 196 ALA A O 1
ATOM 1491 N N . ARG A 1 197 ? 30.536 -28.238 -30.487 1.00 85.88 197 ARG A N 1
ATOM 1492 C CA . ARG A 1 197 ? 30.369 -29.203 -31.583 1.00 85.88 197 ARG A CA 1
ATOM 1493 C C . ARG A 1 197 ? 31.713 -29.663 -32.147 1.00 85.88 197 ARG A C 1
ATOM 1495 O O . ARG A 1 197 ? 31.862 -30.845 -32.448 1.00 85.88 197 ARG A O 1
ATOM 1502 N N . ARG A 1 198 ? 32.691 -28.760 -32.253 1.00 81.44 198 ARG A N 1
ATOM 1503 C CA . ARG A 1 198 ? 34.043 -29.076 -32.734 1.00 81.44 198 ARG A CA 1
ATOM 1504 C C . ARG A 1 198 ? 34.814 -29.950 -31.741 1.00 81.44 198 ARG A C 1
ATOM 1506 O O . ARG A 1 198 ? 35.502 -30.874 -32.159 1.00 81.44 198 ARG A O 1
ATOM 1513 N N . TRP A 1 199 ? 34.661 -29.713 -30.439 1.00 75.44 199 TRP A N 1
ATOM 1514 C CA . TRP A 1 199 ? 35.339 -30.494 -29.396 1.00 75.44 199 TRP A CA 1
ATOM 1515 C C . TRP A 1 199 ? 34.713 -31.873 -29.159 1.00 75.44 199 TRP A C 1
ATOM 1517 O O . TRP A 1 199 ? 35.431 -32.815 -28.833 1.00 75.44 199 TRP A O 1
ATOM 1527 N N . LYS A 1 200 ? 33.412 -32.052 -29.429 1.00 63.56 200 LYS A N 1
ATOM 1528 C CA . LYS A 1 200 ? 32.776 -33.386 -29.451 1.00 63.56 200 LYS A CA 1
ATOM 1529 C C . LYS A 1 200 ? 33.303 -34.314 -30.557 1.00 63.56 200 LYS A C 1
ATOM 1531 O O . LYS A 1 200 ? 33.047 -35.512 -30.500 1.00 63.56 200 LYS A O 1
ATOM 1536 N N . GLY A 1 201 ? 34.018 -33.783 -31.551 1.00 56.25 201 GLY A N 1
ATOM 1537 C CA . GLY A 1 201 ? 34.484 -34.522 -32.727 1.00 56.25 201 GLY A CA 1
ATOM 1538 C C . GLY A 1 201 ? 35.796 -35.295 -32.571 1.00 56.25 201 GLY A C 1
ATOM 1539 O O . GLY A 1 201 ? 36.194 -35.936 -33.536 1.00 56.25 201 GLY A O 1
ATOM 1540 N N . ASN A 1 202 ? 36.465 -35.269 -31.410 1.00 55.81 202 ASN A N 1
ATOM 1541 C CA . ASN A 1 202 ? 37.739 -35.977 -31.220 1.00 55.81 202 ASN A CA 1
ATOM 1542 C C . ASN A 1 202 ? 37.683 -37.035 -30.095 1.00 55.81 202 ASN A C 1
ATOM 1544 O O . ASN A 1 202 ? 38.325 -36.882 -29.058 1.00 55.81 202 ASN A O 1
ATOM 1548 N N . PRO A 1 203 ? 36.983 -38.170 -30.298 1.00 52.19 203 PRO A N 1
ATOM 1549 C CA . PRO A 1 203 ? 37.144 -39.353 -29.446 1.00 52.19 203 PRO A CA 1
ATOM 1550 C C . PRO A 1 203 ? 38.538 -40.007 -29.584 1.00 52.19 203 PRO A C 1
ATOM 1552 O O . PRO A 1 203 ? 38.849 -40.963 -28.881 1.00 52.19 203 PRO A O 1
ATOM 1555 N N . GLN A 1 204 ? 39.413 -39.485 -30.452 1.00 52.19 204 GLN A N 1
ATOM 1556 C CA . GLN A 1 204 ? 40.732 -40.055 -30.740 1.00 52.19 204 GLN A CA 1
ATOM 1557 C C . GLN A 1 204 ? 41.798 -39.820 -29.654 1.00 52.19 204 GLN A C 1
ATOM 1559 O O . GLN A 1 204 ? 42.927 -40.269 -29.819 1.00 52.19 204 GLN A O 1
ATOM 1564 N N . HIS A 1 205 ? 41.499 -39.122 -28.553 1.00 48.59 205 HIS A N 1
ATOM 1565 C CA . HIS A 1 205 ? 42.456 -38.935 -27.443 1.00 48.59 205 HIS A CA 1
ATOM 1566 C C . HIS A 1 205 ? 42.128 -39.772 -26.198 1.00 48.59 205 HIS A C 1
ATOM 1568 O O . HIS A 1 205 ? 42.844 -39.699 -25.206 1.00 48.59 205 HIS A O 1
ATOM 1574 N N . ALA A 1 206 ? 41.102 -40.626 -26.273 1.00 48.19 206 ALA A N 1
ATOM 1575 C CA . ALA A 1 206 ? 40.832 -41.665 -25.277 1.00 48.19 206 ALA A CA 1
ATOM 1576 C C . ALA A 1 206 ? 41.160 -43.076 -25.800 1.00 48.19 206 ALA A C 1
ATOM 1578 O O . ALA A 1 206 ? 40.672 -44.067 -25.264 1.00 48.19 206 ALA A O 1
ATOM 1579 N N . VAL A 1 207 ? 41.990 -43.193 -26.842 1.00 47.22 207 VAL A N 1
ATOM 1580 C CA . VAL A 1 207 ? 42.612 -44.475 -27.186 1.00 47.22 207 VAL A CA 1
ATOM 1581 C C . VAL A 1 207 ? 43.876 -44.577 -26.343 1.00 47.22 207 VAL A C 1
ATOM 1583 O O . VAL A 1 207 ? 44.942 -44.109 -26.741 1.00 47.22 207 VAL A O 1
ATOM 1586 N N . MET A 1 208 ? 43.754 -45.169 -25.151 1.00 48.47 208 MET A N 1
ATOM 1587 C CA . MET A 1 208 ? 44.907 -45.802 -24.517 1.00 48.47 208 MET A CA 1
ATOM 1588 C C . MET A 1 208 ? 45.455 -46.807 -25.534 1.00 48.47 208 MET A C 1
ATOM 1590 O O . MET A 1 208 ? 44.872 -47.868 -25.745 1.00 48.47 208 MET A O 1
ATOM 1594 N N . ARG A 1 209 ? 46.527 -46.433 -26.240 1.00 46.28 209 ARG A N 1
ATOM 1595 C CA . ARG A 1 209 ? 47.297 -47.345 -27.087 1.00 46.28 209 ARG A CA 1
ATOM 1596 C C . ARG A 1 209 ? 47.933 -48.375 -26.160 1.00 46.28 209 ARG A C 1
ATOM 1598 O O . ARG A 1 209 ? 49.020 -48.160 -25.632 1.00 46.28 209 ARG A O 1
ATOM 1605 N N . TYR A 1 210 ? 47.227 -49.472 -25.928 1.00 50.44 210 TYR A N 1
ATOM 1606 C CA . TYR A 1 210 ? 47.825 -50.669 -25.367 1.00 50.44 210 TYR A CA 1
ATOM 1607 C C . TYR A 1 210 ? 48.733 -51.272 -26.443 1.00 50.44 210 TYR A C 1
ATOM 1609 O O . TYR A 1 210 ? 48.263 -51.726 -27.481 1.00 50.44 210 TYR A O 1
ATOM 1617 N N . PHE A 1 211 ? 50.044 -51.210 -26.210 1.00 50.94 211 PHE A N 1
ATOM 1618 C CA . PHE A 1 211 ? 51.073 -51.878 -27.006 1.00 50.94 211 PHE A CA 1
ATOM 1619 C C . PHE A 1 211 ? 51.062 -53.382 -26.707 1.00 50.94 211 PHE A C 1
ATOM 1621 O O . PHE A 1 211 ? 51.963 -53.888 -26.041 1.00 50.94 211 PHE A O 1
ATOM 1628 N N . PHE A 1 212 ? 50.045 -54.099 -27.174 1.00 52.00 212 PHE A N 1
ATOM 1629 C CA . PHE A 1 212 ? 50.120 -55.555 -27.241 1.00 52.00 212 PHE A CA 1
ATOM 1630 C C . PHE A 1 212 ? 50.062 -55.993 -28.708 1.00 52.00 212 PHE A C 1
ATOM 1632 O O . PHE A 1 212 ? 49.215 -55.484 -29.441 1.00 52.00 212 PHE A O 1
ATOM 1639 N N . PRO A 1 213 ? 50.988 -56.865 -29.154 1.00 52.78 213 PRO A N 1
ATOM 1640 C CA . PRO A 1 213 ? 50.948 -57.435 -30.496 1.00 52.78 213 PRO A CA 1
ATOM 1641 C C . PRO A 1 213 ? 49.679 -58.280 -30.656 1.00 52.78 213 PRO A C 1
ATOM 1643 O O . PRO A 1 213 ? 49.212 -58.859 -29.672 1.00 52.78 213 PRO A O 1
ATOM 1646 N N . ASP A 1 214 ? 49.136 -58.330 -31.877 1.00 51.81 214 ASP A N 1
ATOM 1647 C CA . ASP A 1 214 ? 47.919 -59.068 -32.238 1.00 51.81 214 ASP A CA 1
ATOM 1648 C C . ASP A 1 214 ? 48.090 -60.573 -31.981 1.00 51.81 214 ASP A C 1
ATOM 1650 O O . ASP A 1 214 ? 48.422 -61.363 -32.861 1.00 51.81 214 ASP A O 1
ATOM 1654 N N . ALA A 1 215 ? 47.883 -60.980 -30.733 1.00 48.38 215 ALA A N 1
ATOM 1655 C CA . ALA A 1 215 ? 47.662 -62.362 -30.373 1.00 48.38 215 ALA A CA 1
ATOM 1656 C C . ALA A 1 215 ? 46.171 -62.639 -30.574 1.00 48.38 215 ALA A C 1
ATOM 1658 O O . ALA A 1 215 ? 45.339 -62.282 -29.735 1.00 48.38 215 ALA A O 1
ATOM 1659 N N . GLU A 1 216 ? 45.823 -63.273 -31.693 1.00 47.84 216 GLU A N 1
ATOM 1660 C CA . GLU A 1 216 ? 44.503 -63.872 -31.868 1.00 47.84 216 GLU A CA 1
ATOM 1661 C C . GLU A 1 216 ? 44.355 -65.044 -30.892 1.00 47.84 216 GLU A C 1
ATOM 1663 O O . GLU A 1 216 ? 44.666 -66.200 -31.177 1.00 47.84 216 GLU A O 1
ATOM 1668 N N . VAL A 1 217 ? 43.879 -64.744 -29.685 1.00 47.31 217 VAL A N 1
ATOM 1669 C CA . VAL A 1 217 ? 43.504 -65.774 -28.722 1.00 47.31 217 VAL A CA 1
ATOM 1670 C C . VAL A 1 217 ? 42.133 -66.302 -29.132 1.00 47.31 217 VAL A C 1
ATOM 1672 O O . VAL A 1 217 ? 41.099 -65.707 -28.824 1.00 47.31 217 VAL A O 1
ATOM 1675 N N . SER A 1 218 ? 42.108 -67.431 -29.846 1.00 46.72 218 SER A N 1
ATOM 1676 C CA . SER A 1 218 ? 40.855 -68.146 -30.094 1.00 46.72 218 SER A CA 1
ATOM 1677 C C . SER A 1 218 ? 40.258 -68.586 -28.749 1.00 46.72 218 SER A C 1
ATOM 1679 O O . SER A 1 218 ? 40.774 -69.461 -28.053 1.00 46.72 218 SER A O 1
ATOM 1681 N N . HIS A 1 219 ? 39.172 -67.937 -28.329 1.00 39.38 219 HIS A N 1
ATOM 1682 C CA . HIS A 1 219 ? 38.437 -68.320 -27.127 1.00 39.38 219 HIS A CA 1
ATOM 1683 C C . HIS A 1 219 ? 37.724 -69.656 -27.374 1.00 39.38 219 HIS A C 1
ATOM 1685 O O . HIS A 1 219 ? 36.563 -69.695 -27.783 1.00 39.38 219 HIS A O 1
ATOM 1691 N N . ARG A 1 220 ? 38.395 -70.780 -27.102 1.00 49.97 220 ARG A N 1
ATOM 1692 C CA . ARG A 1 220 ? 37.701 -72.059 -26.933 1.00 49.97 220 ARG A CA 1
ATOM 1693 C C . ARG A 1 220 ? 37.075 -72.108 -25.543 1.00 49.97 220 ARG A C 1
ATOM 1695 O O . ARG A 1 220 ? 37.733 -72.335 -24.533 1.00 49.97 220 ARG A O 1
ATOM 1702 N N . LEU A 1 221 ? 35.765 -71.883 -25.517 1.00 50.50 221 LEU A N 1
ATOM 1703 C CA . LEU A 1 221 ? 34.883 -72.265 -24.420 1.00 50.50 221 LEU A CA 1
ATOM 1704 C C . LEU A 1 221 ? 34.905 -73.795 -24.281 1.00 50.50 221 LEU A C 1
ATOM 1706 O O . LEU A 1 221 ? 34.206 -74.485 -25.017 1.00 50.50 221 LEU A O 1
ATOM 1710 N N . GLY A 1 222 ? 35.692 -74.329 -23.345 1.00 41.75 222 GLY A N 1
ATOM 1711 C CA . GLY A 1 222 ? 35.542 -75.728 -22.935 1.00 41.75 222 GLY A CA 1
ATOM 1712 C C . GLY A 1 222 ? 36.766 -76.365 -22.286 1.00 41.75 222 GLY A C 1
ATOM 1713 O O . GLY A 1 222 ? 37.535 -77.015 -22.979 1.00 41.75 222 GLY A O 1
ATOM 1714 N N . ALA A 1 223 ? 36.905 -76.210 -20.966 1.00 46.09 223 ALA A N 1
ATOM 1715 C CA . ALA A 1 223 ? 37.057 -77.297 -19.982 1.00 46.09 223 ALA A CA 1
ATOM 1716 C C . ALA A 1 223 ? 37.583 -76.729 -18.643 1.00 46.09 223 ALA A C 1
ATOM 1718 O O . ALA A 1 223 ? 38.550 -75.965 -18.638 1.00 46.09 223 ALA A O 1
ATOM 1719 N N . PRO A 1 224 ? 36.957 -77.064 -17.500 1.00 51.53 224 PRO A N 1
ATOM 1720 C CA . PRO A 1 224 ? 37.459 -76.701 -16.185 1.00 51.53 224 PRO A CA 1
ATOM 1721 C C . PRO A 1 224 ? 38.588 -77.669 -15.792 1.00 51.53 224 PRO A C 1
ATOM 1723 O O . PRO A 1 224 ? 38.466 -78.870 -16.000 1.00 51.53 224 PRO A O 1
ATOM 1726 N N . PHE A 1 225 ? 39.642 -77.131 -15.174 1.00 43.09 225 PHE A N 1
ATOM 1727 C CA . PHE A 1 225 ? 40.815 -77.824 -14.613 1.00 43.09 225 PHE A CA 1
ATOM 1728 C C . PHE A 1 225 ? 41.941 -78.222 -15.593 1.00 43.09 225 PHE A C 1
ATOM 1730 O O . PHE A 1 225 ? 42.009 -79.345 -16.071 1.00 43.09 225 PHE A O 1
ATOM 1737 N N . GLY A 1 226 ? 42.924 -77.319 -15.731 1.00 39.16 226 GLY A N 1
ATOM 1738 C CA . GLY A 1 226 ? 44.347 -77.687 -15.692 1.00 39.16 226 GLY A CA 1
ATOM 1739 C C . GLY A 1 226 ? 45.096 -77.907 -17.014 1.00 39.16 226 GLY A C 1
ATOM 1740 O O . GLY A 1 226 ? 44.996 -78.964 -17.616 1.00 39.16 226 GLY A O 1
ATOM 1741 N N . GLY A 1 227 ? 46.002 -76.969 -17.327 1.00 41.72 227 GLY A N 1
ATOM 1742 C CA . GLY A 1 227 ? 47.373 -77.295 -17.750 1.00 41.72 227 GLY A CA 1
ATOM 1743 C C . GLY A 1 227 ? 47.693 -77.341 -19.250 1.00 41.72 227 GLY A C 1
ATOM 1744 O O . GLY A 1 227 ? 47.305 -78.268 -19.946 1.00 41.72 227 GLY A O 1
ATOM 1745 N N . GLY A 1 228 ? 48.549 -76.406 -19.687 1.00 40.47 228 GLY A N 1
ATOM 1746 C CA . GLY A 1 228 ? 49.416 -76.563 -20.863 1.00 40.47 228 GLY A CA 1
ATOM 1747 C C . GLY A 1 228 ? 49.130 -75.594 -22.010 1.00 40.47 228 GLY A C 1
ATOM 1748 O O . GLY A 1 228 ? 48.215 -75.811 -22.795 1.00 40.47 228 GLY A O 1
ATOM 1749 N N . VAL A 1 229 ? 49.950 -74.547 -22.141 1.00 46.00 229 VAL A N 1
ATOM 1750 C CA . VAL A 1 229 ? 50.047 -73.761 -23.379 1.00 46.00 229 VAL A CA 1
ATOM 1751 C C . VAL A 1 229 ? 51.134 -74.417 -24.226 1.00 46.00 229 VAL A C 1
ATOM 1753 O O . VAL A 1 229 ? 52.297 -74.408 -23.827 1.00 46.00 229 VAL A O 1
ATOM 1756 N N . ILE A 1 230 ? 50.768 -75.008 -25.362 1.00 46.62 230 ILE A N 1
ATOM 1757 C CA . ILE A 1 230 ? 51.739 -75.361 -26.401 1.00 46.62 230 ILE A CA 1
ATOM 1758 C C . ILE A 1 230 ? 51.811 -74.155 -27.329 1.00 46.62 230 ILE A C 1
ATOM 1760 O O . ILE A 1 230 ? 50.810 -73.765 -27.928 1.00 46.62 230 ILE A O 1
ATOM 1764 N N . VAL A 1 231 ? 52.984 -73.533 -27.386 1.00 48.16 231 VAL A N 1
ATOM 1765 C CA . VAL A 1 231 ? 53.307 -72.515 -28.382 1.00 48.16 231 VAL A CA 1
ATOM 1766 C C . VAL A 1 231 ? 53.816 -73.266 -29.602 1.00 48.16 231 VAL A C 1
ATOM 1768 O O . VAL A 1 231 ? 54.872 -73.889 -29.534 1.00 48.16 231 VAL A O 1
ATOM 1771 N N . GLU A 1 232 ? 53.067 -73.235 -30.697 1.00 45.00 232 GLU A N 1
ATOM 1772 C CA . GLU A 1 232 ? 53.595 -73.626 -32.000 1.00 45.00 232 GLU A CA 1
ATOM 1773 C C . GLU A 1 232 ? 54.016 -72.342 -32.718 1.00 45.00 232 GLU A C 1
ATOM 1775 O O . GLU A 1 232 ? 53.186 -71.505 -33.072 1.00 45.00 232 GLU A O 1
ATOM 1780 N N . SER A 1 233 ? 55.326 -72.138 -32.843 1.00 43.91 233 SER A N 1
ATOM 1781 C CA . SER A 1 233 ? 55.890 -71.079 -33.670 1.00 43.91 233 SER A CA 1
ATOM 1782 C C . SER A 1 233 ? 55.889 -71.555 -35.118 1.00 43.91 233 SER A C 1
ATOM 1784 O O . SER A 1 233 ? 56.646 -72.460 -35.470 1.00 43.91 233 SER A O 1
ATOM 1786 N N . ALA A 1 234 ? 55.052 -70.950 -35.958 1.00 41.09 234 ALA A N 1
ATOM 1787 C CA . ALA A 1 234 ? 55.230 -71.047 -37.397 1.00 41.09 234 ALA A CA 1
ATOM 1788 C C . ALA A 1 234 ? 56.406 -70.140 -37.785 1.00 41.09 234 ALA A C 1
ATOM 1790 O O . ALA A 1 234 ? 56.269 -68.919 -37.807 1.00 41.09 234 ALA A O 1
ATOM 1791 N N . ASP A 1 235 ? 57.564 -70.750 -38.036 1.00 41.88 235 ASP A N 1
ATOM 1792 C CA . ASP A 1 235 ? 58.663 -70.108 -38.754 1.00 41.88 235 ASP A CA 1
ATOM 1793 C C . ASP A 1 235 ? 58.200 -69.801 -40.183 1.00 41.88 235 ASP A C 1
ATOM 1795 O O . ASP A 1 235 ? 57.723 -70.684 -40.905 1.00 41.88 235 ASP A O 1
ATOM 1799 N N . THR A 1 236 ? 58.339 -68.547 -40.603 1.00 37.62 236 THR A N 1
ATOM 1800 C CA . THR A 1 236 ? 58.578 -68.174 -42.004 1.00 37.62 236 THR A CA 1
ATOM 1801 C C . THR A 1 236 ? 59.327 -66.855 -42.073 1.00 37.62 236 THR A C 1
ATOM 1803 O O . THR A 1 236 ? 58.962 -65.926 -41.319 1.00 37.62 236 THR A O 1
#

Radius of gyration: 35.79 Å; Cα contacts (8 Å, |Δi|>4): 213; chains: 1; bounding box: 77×90×69 Å

pLDDT: mean 78.06, std 21.1, range [31.42, 97.31]